Protein AF-A0AAV4ES98-F1 (afdb_monomer_lite)

Radius of gyration: 73.82 Å; chains: 1; bounding box: 140×19×216 Å

Structure (mmCIF, N/CA/C/O backbone):
data_AF-A0AAV4ES98-F1
#
_entry.id   AF-A0AAV4ES98-F1
#
loop_
_atom_site.group_PDB
_atom_site.id
_atom_site.type_symbol
_atom_site.label_atom_id
_atom_site.label_alt_id
_atom_site.label_comp_id
_atom_site.label_asym_id
_atom_site.label_entity_id
_atom_site.label_seq_id
_atom_site.pdbx_PDB_ins_code
_atom_site.Cartn_x
_atom_site.Cartn_y
_atom_site.Cartn_z
_atom_site.occupancy
_atom_site.B_iso_or_equiv
_atom_site.auth_seq_id
_atom_site.auth_comp_id
_atom_site.auth_asym_id
_atom_site.auth_atom_id
_atom_site.pdbx_PDB_model_num
ATOM 1 N N . MET A 1 1 ? 102.757 -0.385 -127.923 1.00 51.28 1 MET A N 1
ATOM 2 C CA . MET A 1 1 ? 103.241 -0.638 -126.549 1.00 51.28 1 MET A CA 1
ATOM 3 C C . MET A 1 1 ? 102.769 0.530 -125.700 1.00 51.28 1 MET A C 1
ATOM 5 O O . MET A 1 1 ? 103.289 1.613 -125.900 1.00 51.28 1 MET A O 1
ATOM 9 N N . LEU A 1 2 ? 101.761 0.467 -124.832 1.00 54.50 2 LEU A N 1
ATOM 10 C CA . LEU A 1 2 ? 100.986 -0.625 -124.210 1.00 54.50 2 LEU A CA 1
ATOM 11 C C . LEU A 1 2 ? 100.265 -1.574 -125.188 1.00 54.50 2 LEU A C 1
ATOM 13 O O . LEU A 1 2 ? 100.049 -1.208 -126.344 1.00 54.50 2 LEU A O 1
ATOM 17 N N . THR A 1 3 ? 99.961 -2.806 -124.760 1.00 59.75 3 THR A N 1
ATOM 18 C CA . THR A 1 3 ? 99.244 -3.814 -125.570 1.00 59.75 3 THR A CA 1
ATOM 19 C C . THR A 1 3 ? 97.755 -3.861 -125.197 1.00 59.75 3 THR A C 1
ATOM 21 O O . THR A 1 3 ? 97.388 -3.550 -124.067 1.00 59.75 3 THR A O 1
ATOM 24 N N . VAL A 1 4 ? 96.865 -4.266 -126.118 1.00 66.81 4 VAL A N 1
ATOM 25 C CA . VAL A 1 4 ? 95.401 -4.393 -125.876 1.00 66.81 4 VAL A CA 1
ATOM 26 C C . VAL A 1 4 ? 95.085 -5.239 -124.624 1.00 66.81 4 VAL A C 1
ATOM 28 O O . VAL A 1 4 ? 94.084 -5.015 -123.944 1.00 66.81 4 VAL A O 1
ATOM 31 N N . ARG A 1 5 ? 95.986 -6.166 -124.270 1.00 68.94 5 ARG A N 1
ATOM 32 C CA . ARG A 1 5 ? 95.908 -7.033 -123.087 1.00 68.94 5 ARG A CA 1
ATOM 33 C C . ARG A 1 5 ? 96.067 -6.264 -121.764 1.00 68.94 5 ARG A C 1
ATOM 35 O O . ARG A 1 5 ? 95.362 -6.573 -120.805 1.00 68.94 5 ARG A O 1
ATOM 42 N N . ASP A 1 6 ? 96.914 -5.231 -121.735 1.00 70.81 6 ASP A N 1
ATOM 43 C CA . ASP A 1 6 ? 97.159 -4.385 -120.554 1.00 70.81 6 ASP A CA 1
ATOM 44 C C . ASP A 1 6 ? 95.951 -3.485 -120.245 1.00 70.81 6 ASP A C 1
ATOM 46 O O . ASP A 1 6 ? 95.556 -3.327 -119.086 1.00 70.81 6 ASP A O 1
ATOM 50 N N . LEU A 1 7 ? 95.306 -2.949 -121.292 1.00 73.25 7 LEU A N 1
ATOM 51 C CA . LEU A 1 7 ? 94.077 -2.157 -121.164 1.00 73.25 7 LEU A CA 1
ATOM 52 C C . LEU A 1 7 ? 92.913 -3.007 -120.628 1.00 73.25 7 LEU A C 1
ATOM 54 O O . LEU A 1 7 ? 92.184 -2.564 -119.740 1.00 73.25 7 LEU A O 1
ATOM 58 N N . GLY A 1 8 ? 92.768 -4.243 -121.122 1.00 76.94 8 GLY A N 1
ATOM 59 C CA . GLY A 1 8 ? 91.750 -5.188 -120.653 1.00 76.94 8 GLY A CA 1
ATOM 60 C C . GLY A 1 8 ? 91.919 -5.577 -119.180 1.00 76.94 8 GLY A C 1
ATOM 61 O O . GLY A 1 8 ? 90.933 -5.646 -118.445 1.00 76.94 8 GLY A O 1
ATOM 62 N N . PHE A 1 9 ? 93.160 -5.763 -118.716 1.00 80.69 9 PHE A N 1
ATOM 63 C CA . PHE A 1 9 ? 93.455 -6.057 -117.310 1.00 80.69 9 PHE A CA 1
ATOM 64 C C . PHE A 1 9 ? 93.135 -4.874 -116.382 1.00 80.69 9 PHE A C 1
ATOM 66 O O . PHE A 1 9 ? 92.506 -5.062 -115.338 1.00 80.69 9 PHE A O 1
ATOM 73 N N . MET A 1 10 ? 93.501 -3.644 -116.771 1.00 79.81 10 MET A N 1
ATOM 74 C CA . MET A 1 10 ? 93.152 -2.443 -116.001 1.00 79.81 10 MET A CA 1
ATOM 75 C C . MET A 1 10 ? 91.639 -2.219 -115.924 1.00 79.81 10 MET A C 1
ATOM 77 O O . MET A 1 10 ? 91.124 -1.933 -114.842 1.00 79.81 10 MET A O 1
ATOM 81 N N . LEU A 1 11 ? 90.915 -2.403 -117.035 1.00 80.12 11 LEU A N 1
ATOM 82 C CA . LEU A 1 11 ? 89.456 -2.285 -117.061 1.00 80.12 11 LEU A CA 1
ATOM 83 C C . LEU A 1 11 ? 88.800 -3.315 -116.126 1.00 80.12 11 LEU A C 1
ATOM 85 O O . LEU A 1 11 ? 87.915 -2.964 -115.349 1.00 80.12 11 LEU A O 1
ATOM 89 N N . ASN A 1 12 ? 89.280 -4.563 -116.134 1.00 82.19 12 ASN A N 1
ATOM 90 C CA . ASN A 1 12 ? 88.771 -5.632 -115.273 1.00 82.19 12 ASN A CA 1
ATOM 91 C C . ASN A 1 12 ? 89.044 -5.350 -113.781 1.00 82.19 12 ASN A C 1
ATOM 93 O O . ASN A 1 12 ? 88.150 -5.493 -112.952 1.00 82.19 12 ASN A O 1
ATOM 97 N N . LYS A 1 13 ? 90.226 -4.824 -113.429 1.00 84.50 13 LYS A N 1
ATOM 98 C CA . LYS A 1 13 ? 90.549 -4.402 -112.052 1.00 84.50 13 LYS A CA 1
ATOM 99 C C . LYS A 1 13 ? 89.673 -3.239 -111.569 1.00 84.50 13 LYS A C 1
ATOM 101 O O . LYS A 1 13 ? 89.236 -3.240 -110.419 1.00 84.50 13 LYS A O 1
ATOM 106 N N . ILE A 1 14 ? 89.384 -2.263 -112.436 1.00 86.12 14 ILE A N 1
ATOM 107 C CA . ILE A 1 14 ? 88.462 -1.155 -112.133 1.00 86.12 14 ILE A CA 1
ATOM 108 C C . ILE A 1 14 ? 87.039 -1.685 -111.923 1.00 86.12 14 ILE A C 1
ATOM 110 O O . ILE A 1 14 ? 86.395 -1.322 -110.939 1.00 86.12 14 ILE A O 1
ATOM 114 N N . LEU A 1 15 ? 86.560 -2.564 -112.808 1.00 84.81 15 LEU A N 1
ATOM 115 C CA . LEU A 1 15 ? 85.240 -3.191 -112.697 1.00 84.81 15 LEU A CA 1
ATOM 116 C C . LEU A 1 15 ? 85.123 -4.045 -111.425 1.00 84.81 15 LEU A C 1
ATOM 118 O O . LEU A 1 15 ? 84.129 -3.934 -110.709 1.00 84.81 15 LEU A O 1
ATOM 122 N N . PHE A 1 16 ? 86.157 -4.816 -111.086 1.00 87.88 16 PHE A N 1
ATOM 123 C CA . PHE A 1 16 ? 86.218 -5.621 -109.867 1.00 87.88 16 PHE A CA 1
ATOM 124 C C . PHE A 1 16 ? 86.219 -4.758 -108.600 1.00 87.88 16 PHE A C 1
ATOM 126 O O . PHE A 1 16 ? 85.397 -4.977 -107.709 1.00 87.88 16 PHE A O 1
ATOM 133 N N . ASN A 1 17 ? 87.066 -3.727 -108.531 1.00 86.88 17 ASN A N 1
ATOM 134 C CA . ASN A 1 17 ? 87.091 -2.803 -107.394 1.00 86.88 17 ASN A CA 1
ATOM 135 C C . ASN A 1 17 ? 85.740 -2.100 -107.221 1.00 86.88 17 ASN A C 1
ATOM 137 O O . ASN A 1 17 ? 85.223 -2.021 -106.109 1.00 86.88 17 ASN A O 1
ATOM 141 N N . ARG A 1 18 ? 85.124 -1.663 -108.326 1.00 89.88 18 ARG A N 1
ATOM 142 C CA . ARG A 1 18 ? 83.793 -1.048 -108.314 1.00 89.88 18 ARG A CA 1
ATOM 143 C C . ARG A 1 18 ? 82.716 -2.036 -107.859 1.00 89.88 18 ARG A C 1
ATOM 145 O O . ARG A 1 18 ? 81.838 -1.642 -107.098 1.00 89.88 18 ARG A O 1
ATOM 152 N N . SER A 1 19 ? 82.809 -3.311 -108.247 1.00 89.38 19 SER A N 1
ATOM 153 C CA . SER A 1 19 ? 81.901 -4.365 -107.775 1.00 89.38 19 SER A CA 1
ATOM 154 C C . SER A 1 19 ? 82.028 -4.615 -106.268 1.00 89.38 19 SER A C 1
ATOM 156 O O . SER A 1 19 ? 81.011 -4.660 -105.584 1.00 89.38 19 SER A O 1
ATOM 158 N N . GLN A 1 20 ? 83.246 -4.662 -105.713 1.00 88.81 20 GLN A N 1
ATOM 159 C CA . GLN A 1 20 ? 83.454 -4.796 -104.267 1.00 88.81 20 GLN A CA 1
ATOM 160 C C . GLN A 1 20 ? 82.936 -3.584 -103.495 1.00 88.81 20 GLN A C 1
ATOM 162 O O . GLN A 1 20 ? 82.303 -3.746 -102.454 1.00 88.81 20 GLN A O 1
ATOM 167 N N . THR A 1 21 ? 83.152 -2.365 -104.002 1.00 90.31 21 THR A N 1
ATOM 168 C CA . THR A 1 21 ? 82.573 -1.162 -103.391 1.00 90.31 21 THR A CA 1
ATOM 169 C C . THR A 1 21 ? 81.046 -1.238 -103.373 1.00 90.31 21 THR A C 1
ATOM 171 O O . THR A 1 21 ? 80.448 -0.979 -102.332 1.00 90.31 21 THR A O 1
ATOM 174 N N . LEU A 1 22 ? 80.416 -1.658 -104.476 1.00 90.88 22 LEU A N 1
ATOM 175 C CA . LEU A 1 22 ? 78.963 -1.845 -104.545 1.00 90.88 22 LEU A CA 1
ATOM 176 C C . LEU A 1 22 ? 78.470 -2.922 -103.567 1.00 90.88 22 LEU A C 1
ATOM 178 O O . LEU A 1 22 ? 77.484 -2.694 -102.867 1.00 90.88 22 LEU A O 1
ATOM 182 N N . VAL A 1 23 ? 79.176 -4.052 -103.455 1.00 91.81 23 VAL A N 1
ATOM 183 C CA . VAL A 1 23 ? 78.867 -5.114 -102.482 1.00 91.81 23 VAL A CA 1
ATOM 184 C C . VAL A 1 23 ? 78.972 -4.584 -101.049 1.00 91.81 23 VAL A C 1
ATOM 186 O O . VAL A 1 23 ? 78.028 -4.730 -100.275 1.00 91.81 23 VAL A O 1
ATOM 189 N N . ASN A 1 24 ? 80.048 -3.878 -100.704 1.00 91.06 24 ASN A N 1
ATOM 190 C CA . ASN A 1 24 ? 80.243 -3.307 -99.367 1.00 91.06 24 ASN A CA 1
ATOM 191 C C . ASN A 1 24 ? 79.178 -2.251 -99.021 1.00 91.06 24 ASN A C 1
ATOM 193 O O . ASN A 1 24 ? 78.660 -2.219 -97.898 1.00 91.06 24 ASN A O 1
ATOM 197 N N . SER A 1 25 ? 78.796 -1.408 -99.986 1.00 93.44 25 SER A N 1
ATOM 198 C CA . SER A 1 25 ? 77.682 -0.469 -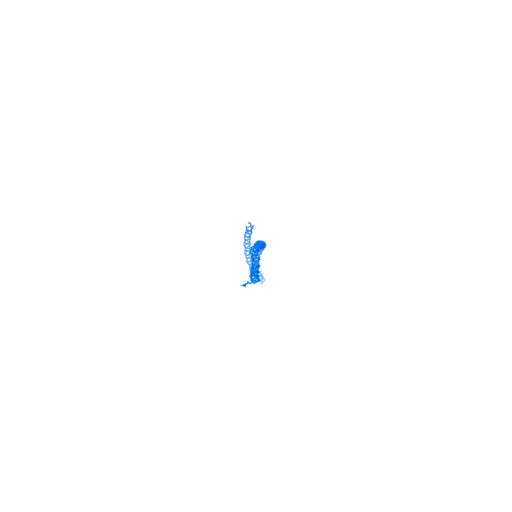99.827 1.00 93.44 25 SER A CA 1
ATOM 199 C C . SER A 1 25 ? 76.351 -1.199 -99.631 1.00 93.44 25 SER A C 1
ATOM 201 O O . SER A 1 25 ? 75.579 -0.810 -98.755 1.00 93.44 25 SER A O 1
ATOM 203 N N . SER A 1 26 ? 76.100 -2.286 -100.369 1.00 93.19 26 SER A N 1
ATOM 204 C CA . SER A 1 26 ? 74.884 -3.093 -100.215 1.00 93.19 26 SER A CA 1
ATOM 205 C C . SER A 1 26 ? 74.800 -3.760 -98.838 1.00 93.19 26 SER A C 1
ATOM 207 O O . SER A 1 26 ? 73.770 -3.649 -98.180 1.00 93.19 26 SER A O 1
ATOM 209 N N . GLN A 1 27 ? 75.897 -4.331 -98.326 1.00 92.88 27 GLN A N 1
ATOM 210 C CA . GLN A 1 27 ? 75.938 -4.923 -96.986 1.00 92.88 27 GLN A CA 1
ATOM 211 C C . GLN A 1 27 ? 75.699 -3.868 -95.898 1.00 92.88 27 GLN A C 1
ATOM 213 O O . GLN A 1 27 ? 74.983 -4.112 -94.927 1.00 92.88 27 GLN A O 1
ATOM 218 N N . THR A 1 28 ? 76.253 -2.666 -96.076 1.00 94.31 28 THR A N 1
ATOM 219 C CA . THR A 1 28 ? 76.012 -1.538 -95.166 1.00 94.31 28 THR A CA 1
ATOM 220 C C . THR A 1 28 ? 74.539 -1.128 -95.172 1.00 94.31 28 THR A C 1
ATOM 222 O O . THR A 1 28 ? 73.962 -0.893 -94.108 1.00 94.31 28 THR A O 1
ATOM 225 N N . LEU A 1 29 ? 73.905 -1.073 -96.348 1.00 94.25 29 LEU A N 1
ATOM 226 C CA . LEU A 1 29 ? 72.472 -0.797 -96.473 1.00 94.25 29 LEU A CA 1
ATOM 227 C C . LEU A 1 29 ? 71.622 -1.894 -95.822 1.00 94.25 29 LEU A C 1
ATOM 229 O O . LEU A 1 29 ? 70.697 -1.564 -95.081 1.00 94.25 29 LEU A O 1
ATOM 233 N N . VAL A 1 30 ? 71.971 -3.171 -96.007 1.00 94.69 30 VAL A N 1
ATOM 234 C CA . VAL A 1 30 ? 71.299 -4.306 -95.351 1.00 94.69 30 VAL A CA 1
ATOM 235 C C . VAL A 1 30 ? 71.405 -4.185 -93.828 1.00 94.69 30 VAL A C 1
ATOM 237 O O . VAL A 1 30 ? 70.383 -4.196 -93.143 1.00 94.69 30 VAL A O 1
ATOM 240 N N . ASN A 1 31 ? 72.602 -3.957 -93.285 1.00 94.38 31 ASN A N 1
ATOM 241 C CA . ASN A 1 31 ? 72.812 -3.817 -91.840 1.00 94.38 31 ASN A CA 1
ATOM 242 C C . ASN A 1 31 ? 72.034 -2.624 -91.249 1.00 94.38 31 ASN A C 1
ATOM 244 O O . ASN A 1 31 ? 71.444 -2.720 -90.166 1.00 94.38 31 ASN A O 1
ATOM 248 N N . ARG A 1 32 ? 71.980 -1.495 -91.971 1.00 96.06 32 ARG A N 1
ATOM 249 C CA . ARG A 1 32 ? 71.158 -0.337 -91.584 1.00 96.06 32 ARG A CA 1
ATOM 250 C C . ARG A 1 32 ? 69.669 -0.661 -91.639 1.00 96.06 32 ARG A C 1
ATOM 252 O O . ARG A 1 32 ? 68.951 -0.288 -90.716 1.00 96.06 32 ARG A O 1
ATOM 259 N N . SER A 1 33 ? 69.211 -1.385 -92.661 1.00 94.81 33 SER A N 1
ATOM 260 C CA . SER A 1 33 ? 67.808 -1.795 -92.779 1.00 94.81 33 SER A CA 1
ATOM 261 C C . SER A 1 33 ? 67.384 -2.711 -91.626 1.00 94.81 33 SER A C 1
ATOM 263 O O . SER A 1 33 ? 66.358 -2.456 -91.004 1.00 94.81 33 SER A O 1
ATOM 265 N N . GLN A 1 34 ? 68.224 -3.677 -91.234 1.00 95.44 34 GLN A N 1
ATOM 266 C CA . GLN A 1 34 ? 67.966 -4.543 -90.081 1.00 95.44 34 GLN A CA 1
ATOM 267 C C . GLN A 1 34 ? 67.887 -3.745 -88.773 1.00 95.44 34 GLN A C 1
ATOM 269 O O . GLN A 1 34 ? 67.025 -3.998 -87.932 1.00 95.44 34 GLN A O 1
ATOM 274 N N . THR A 1 35 ? 68.758 -2.746 -88.610 1.00 96.06 35 THR A N 1
ATOM 275 C CA . THR A 1 35 ? 68.733 -1.857 -87.439 1.00 96.06 35 THR A CA 1
ATOM 276 C C . THR A 1 35 ? 67.430 -1.057 -87.383 1.00 96.06 35 THR A C 1
ATOM 278 O O . THR A 1 35 ? 66.795 -0.989 -86.331 1.00 96.06 35 THR A O 1
ATOM 281 N N . LEU A 1 36 ? 66.989 -0.506 -88.519 1.00 95.69 36 LEU A N 1
ATOM 282 C CA . LEU A 1 36 ? 65.717 0.212 -88.625 1.00 95.69 36 LEU A CA 1
ATOM 283 C C . LEU A 1 36 ? 64.517 -0.699 -88.336 1.00 95.69 36 LEU A C 1
ATOM 285 O O . LEU A 1 36 ? 63.611 -0.287 -87.612 1.00 95.69 36 LEU A O 1
ATOM 289 N N . VAL A 1 37 ? 64.532 -1.948 -88.813 1.00 96.19 37 VAL A N 1
ATOM 290 C CA . VAL A 1 37 ? 63.505 -2.953 -88.487 1.00 96.19 37 VAL A CA 1
ATOM 291 C C . VAL A 1 37 ? 63.465 -3.218 -86.979 1.00 96.19 37 VAL A C 1
ATOM 293 O O . VAL A 1 37 ? 62.402 -3.108 -86.369 1.00 96.19 37 VAL A O 1
ATOM 296 N N . ASN A 1 38 ? 64.609 -3.462 -86.337 1.00 95.88 38 ASN A N 1
ATOM 297 C CA . ASN A 1 38 ? 64.679 -3.706 -84.889 1.00 95.88 38 ASN A CA 1
ATOM 298 C C . ASN A 1 38 ? 64.182 -2.498 -84.067 1.00 95.88 38 ASN A C 1
ATOM 300 O O . ASN A 1 38 ? 63.458 -2.651 -83.075 1.00 95.88 38 ASN A O 1
ATOM 304 N N . MET A 1 39 ? 64.534 -1.281 -84.493 1.00 96.62 39 MET A N 1
ATOM 305 C CA . MET A 1 39 ? 64.030 -0.047 -83.887 1.00 96.62 39 MET A CA 1
ATOM 306 C C . MET A 1 39 ? 62.515 0.084 -84.063 1.00 96.62 39 MET A C 1
ATOM 308 O O . MET A 1 39 ? 61.820 0.404 -83.098 1.00 96.62 39 MET A O 1
ATOM 312 N N . SER A 1 40 ? 61.990 -0.220 -85.254 1.00 95.25 40 SER A N 1
ATOM 313 C CA . SER A 1 40 ? 60.549 -0.186 -85.521 1.00 95.25 40 SER A CA 1
ATOM 314 C C . SER A 1 40 ? 59.782 -1.172 -84.635 1.00 95.25 40 SER A C 1
ATOM 316 O O . SER A 1 40 ? 58.799 -0.781 -84.011 1.00 95.25 40 SER A O 1
ATOM 318 N N . GLN A 1 41 ? 60.288 -2.398 -84.450 1.00 96.06 41 GLN A N 1
ATOM 319 C CA . GLN A 1 41 ? 59.676 -3.387 -83.561 1.00 96.06 41 GLN A CA 1
ATOM 320 C C . GLN A 1 41 ? 59.657 -2.905 -82.104 1.00 96.06 41 GLN A C 1
ATOM 322 O O . GLN A 1 41 ? 58.670 -3.082 -81.391 1.00 96.06 41 GLN A O 1
ATOM 327 N N . THR A 1 42 ? 60.728 -2.243 -81.661 1.00 96.38 42 THR A N 1
ATOM 328 C CA . THR A 1 42 ? 60.796 -1.651 -80.317 1.00 96.38 42 THR A CA 1
ATOM 329 C C . THR A 1 42 ? 59.763 -0.536 -80.140 1.00 96.38 42 THR A C 1
ATOM 331 O O . THR A 1 42 ? 59.104 -0.468 -79.099 1.00 96.38 42 THR A O 1
ATOM 334 N N . ILE A 1 43 ? 59.589 0.323 -81.150 1.00 95.44 43 ILE A N 1
ATOM 335 C CA . ILE A 1 43 ? 58.574 1.387 -81.151 1.00 95.44 43 ILE A CA 1
ATOM 336 C C . ILE A 1 43 ? 57.169 0.778 -81.107 1.00 95.44 43 ILE A C 1
ATOM 338 O O . ILE A 1 43 ? 56.365 1.197 -80.275 1.00 95.44 43 ILE A O 1
ATOM 342 N N . VAL A 1 44 ? 56.894 -0.252 -81.915 1.00 96.44 44 VAL A N 1
ATOM 343 C CA . VAL A 1 44 ? 55.611 -0.974 -81.910 1.00 96.44 44 VAL A CA 1
ATOM 344 C C . VAL A 1 44 ? 55.332 -1.572 -80.529 1.00 96.44 44 VAL A C 1
ATOM 346 O O . VAL A 1 44 ? 54.285 -1.291 -79.947 1.00 96.44 44 VAL A O 1
ATOM 349 N N . ASN A 1 45 ? 56.286 -2.289 -79.931 1.00 95.56 45 ASN A N 1
ATOM 350 C CA . ASN A 1 45 ? 56.119 -2.889 -78.601 1.00 95.56 45 ASN A CA 1
ATOM 351 C C . ASN A 1 45 ? 55.846 -1.832 -77.511 1.00 95.56 45 ASN A C 1
ATOM 353 O O . ASN A 1 45 ? 54.987 -2.016 -76.639 1.00 95.56 45 ASN A O 1
ATOM 357 N N . ARG A 1 46 ? 56.547 -0.692 -77.566 1.00 96.25 46 ARG A N 1
ATOM 358 C CA . ARG A 1 46 ? 56.305 0.440 -76.658 1.00 96.25 46 ARG A CA 1
ATOM 359 C C . ARG A 1 46 ? 54.934 1.065 -76.890 1.00 96.25 46 ARG A C 1
ATOM 361 O O . ARG A 1 46 ? 54.245 1.347 -75.914 1.00 96.25 46 ARG A O 1
ATOM 368 N N . SER A 1 47 ? 54.516 1.227 -78.144 1.00 93.94 47 SER A N 1
ATOM 369 C CA . SER A 1 47 ? 53.194 1.758 -78.485 1.00 93.94 47 SER A CA 1
ATOM 370 C C . SER A 1 47 ? 52.073 0.853 -77.965 1.00 93.94 47 SER A C 1
ATOM 372 O O . SER A 1 47 ? 51.165 1.346 -77.302 1.00 93.94 47 SER A O 1
ATOM 374 N N . GLN A 1 48 ? 52.203 -0.471 -78.110 1.00 95.00 48 GLN A N 1
ATOM 375 C CA . GLN A 1 48 ? 51.250 -1.438 -77.564 1.00 95.00 48 GLN A CA 1
ATOM 376 C C . GLN A 1 48 ? 51.166 -1.344 -76.035 1.00 95.00 48 GLN A C 1
ATOM 378 O O . GLN A 1 48 ? 50.082 -1.370 -75.457 1.00 95.00 48 GLN A O 1
ATOM 383 N N . THR A 1 49 ? 52.308 -1.171 -75.365 1.00 94.94 49 THR A N 1
ATOM 384 C CA . THR A 1 49 ? 52.353 -0.979 -73.907 1.00 94.94 49 THR A CA 1
ATOM 385 C C . THR A 1 49 ? 51.670 0.327 -73.490 1.00 94.94 49 THR A C 1
ATOM 387 O O . THR A 1 49 ? 50.910 0.343 -72.518 1.00 94.94 49 THR A O 1
ATOM 390 N N . SER A 1 50 ? 51.908 1.416 -74.227 1.00 92.44 50 SER A N 1
ATOM 391 C CA . SER A 1 50 ? 51.261 2.712 -73.996 1.00 92.44 50 SER A CA 1
ATOM 392 C C . SER A 1 50 ? 49.749 2.658 -74.221 1.00 92.44 50 SER A C 1
ATOM 394 O O . SER A 1 50 ? 49.025 3.303 -73.472 1.00 92.44 50 SER A O 1
ATOM 396 N N . VAL A 1 51 ? 49.264 1.860 -75.178 1.00 94.12 51 VAL A N 1
ATOM 397 C CA . VAL A 1 51 ? 47.825 1.649 -75.430 1.00 94.12 51 VAL A CA 1
ATOM 398 C C . VAL A 1 51 ? 47.176 0.763 -74.354 1.00 94.12 51 VAL A C 1
ATOM 400 O O . VAL A 1 51 ? 46.078 1.060 -73.885 1.00 94.12 51 VAL A O 1
ATOM 403 N N . ASN A 1 52 ? 47.861 -0.289 -73.892 1.00 95.38 52 ASN A N 1
ATOM 404 C CA . ASN A 1 52 ? 47.307 -1.246 -72.921 1.00 95.38 52 ASN A CA 1
ATOM 405 C C . ASN A 1 52 ? 47.285 -0.712 -71.471 1.00 95.38 52 ASN A C 1
ATOM 407 O O . ASN A 1 52 ? 46.459 -1.129 -70.648 1.00 95.38 52 ASN A O 1
ATOM 411 N N . ARG A 1 53 ? 48.191 0.210 -71.115 1.00 96.62 53 ARG A N 1
ATOM 412 C CA . ARG A 1 53 ? 48.280 0.778 -69.755 1.00 96.62 53 ARG A CA 1
ATOM 413 C C . ARG A 1 53 ? 47.008 1.522 -69.320 1.00 96.62 53 ARG A C 1
ATOM 415 O O . ARG A 1 53 ? 46.502 1.194 -68.244 1.00 96.62 53 ARG A O 1
ATOM 422 N N . PRO A 1 54 ? 46.452 2.462 -70.109 1.00 94.25 54 PRO A N 1
ATOM 423 C CA . PRO A 1 54 ? 45.192 3.127 -69.789 1.00 94.25 54 PRO A CA 1
ATOM 424 C C . PRO A 1 54 ? 44.037 2.153 -69.547 1.00 94.25 54 PRO A C 1
ATOM 426 O O . PRO A 1 54 ? 43.320 2.313 -68.565 1.00 94.25 54 PRO A O 1
ATOM 429 N N . GLN A 1 55 ? 43.900 1.095 -70.358 1.00 93.94 55 GLN A N 1
ATOM 430 C CA . GLN A 1 55 ? 42.861 0.073 -70.155 1.00 93.94 55 GLN A CA 1
ATOM 431 C C . GLN A 1 55 ? 43.006 -0.627 -68.797 1.00 93.94 55 GLN A C 1
ATOM 433 O O . GLN A 1 55 ? 42.035 -0.790 -68.062 1.00 93.94 55 GLN A O 1
ATOM 438 N N . THR A 1 56 ? 44.237 -0.976 -68.413 1.00 95.56 56 THR A N 1
ATOM 439 C CA . THR A 1 56 ? 44.513 -1.568 -67.095 1.00 95.56 56 THR A CA 1
ATOM 440 C C . THR A 1 56 ? 44.170 -0.601 -65.959 1.00 95.56 56 THR A C 1
ATOM 442 O O . THR A 1 56 ? 43.603 -1.012 -64.946 1.00 95.56 56 THR A O 1
ATOM 445 N N . ILE A 1 57 ? 44.487 0.688 -66.117 1.00 95.94 57 ILE A N 1
ATOM 446 C CA . ILE A 1 57 ? 44.166 1.728 -65.131 1.00 95.94 57 ILE A CA 1
ATOM 447 C C . ILE A 1 57 ? 42.647 1.885 -64.989 1.00 95.94 57 ILE A C 1
ATOM 449 O O . ILE A 1 57 ? 42.160 1.905 -63.861 1.00 95.94 57 ILE A O 1
ATOM 453 N N . VAL A 1 58 ? 41.901 1.917 -66.098 1.00 96.81 58 VAL A N 1
ATOM 454 C CA . VAL A 1 58 ? 40.429 1.990 -66.101 1.00 96.81 58 VAL A CA 1
ATOM 455 C C . VAL A 1 58 ? 39.807 0.759 -65.435 1.00 96.81 58 VAL A C 1
ATOM 457 O O . VAL A 1 58 ? 38.927 0.885 -64.589 1.00 96.81 58 VAL A O 1
ATOM 460 N N . ASN A 1 59 ? 40.306 -0.443 -65.724 1.00 96.38 59 ASN A N 1
ATOM 461 C CA . ASN A 1 59 ? 39.804 -1.663 -65.083 1.00 96.38 59 ASN A CA 1
ATOM 462 C C . ASN A 1 59 ? 40.056 -1.658 -63.564 1.00 96.38 59 ASN A C 1
ATOM 464 O O . ASN A 1 59 ? 39.197 -2.053 -62.765 1.00 96.38 59 ASN A O 1
ATOM 468 N N . ARG A 1 60 ? 41.228 -1.168 -63.138 1.00 97.69 60 ARG A N 1
ATOM 469 C CA . ARG A 1 60 ? 41.559 -1.014 -61.714 1.00 97.69 60 ARG A CA 1
ATOM 470 C C . ARG A 1 60 ? 40.709 0.065 -61.050 1.00 97.69 60 ARG A C 1
ATOM 472 O O . ARG A 1 60 ? 40.227 -0.172 -59.944 1.00 97.69 60 ARG A O 1
ATOM 479 N N . SER A 1 61 ? 40.482 1.205 -61.703 1.00 96.31 61 SER A N 1
ATOM 480 C CA . SER A 1 61 ? 39.629 2.268 -61.161 1.00 96.31 61 SER A CA 1
ATOM 481 C C . SER A 1 61 ? 38.181 1.798 -61.028 1.00 96.31 61 SER A C 1
ATOM 483 O O . SER A 1 61 ? 37.588 1.986 -59.968 1.00 96.31 61 SER A O 1
ATOM 485 N N . GLN A 1 62 ? 37.649 1.067 -62.013 1.00 96.88 62 GLN A N 1
ATOM 486 C CA . GLN A 1 62 ? 36.316 0.469 -61.933 1.00 96.88 62 GLN A CA 1
ATOM 487 C C . GLN A 1 62 ? 36.204 -0.519 -60.764 1.00 96.88 62 GLN A C 1
ATOM 489 O O . GLN A 1 62 ? 35.219 -0.508 -60.022 1.00 96.88 62 GLN A O 1
ATOM 494 N N . THR A 1 63 ? 37.235 -1.339 -60.545 1.00 97.50 63 THR A N 1
ATOM 495 C CA . THR A 1 63 ? 37.291 -2.256 -59.396 1.00 97.50 63 THR A CA 1
ATOM 496 C C . THR A 1 63 ? 37.283 -1.492 -58.070 1.00 97.50 63 THR A C 1
ATOM 498 O O . THR A 1 63 ? 36.553 -1.864 -57.150 1.00 97.50 63 THR A O 1
ATOM 501 N N . ILE A 1 64 ? 38.054 -0.405 -57.963 1.00 96.94 64 ILE A N 1
ATOM 502 C CA . ILE A 1 64 ? 38.089 0.449 -56.768 1.00 96.94 64 ILE A CA 1
ATOM 503 C C . ILE A 1 64 ? 36.718 1.089 -56.519 1.00 96.94 64 ILE A C 1
ATOM 505 O O . ILE A 1 64 ? 36.236 1.043 -55.390 1.00 96.94 64 ILE A O 1
ATOM 509 N N . VAL A 1 65 ? 36.056 1.608 -57.558 1.00 97.88 65 VAL A N 1
ATOM 510 C CA . VAL A 1 65 ? 34.704 2.186 -57.465 1.00 97.88 65 VAL A CA 1
ATOM 511 C C . VAL A 1 65 ? 33.675 1.141 -57.021 1.00 97.88 65 VAL A C 1
ATOM 513 O O . VAL A 1 65 ? 32.832 1.407 -56.167 1.00 97.88 65 VAL A O 1
ATOM 516 N N . ASN A 1 66 ? 33.740 -0.082 -57.547 1.00 97.12 66 ASN A N 1
ATOM 517 C CA . ASN A 1 66 ? 32.826 -1.149 -57.131 1.00 97.12 66 ASN A CA 1
ATOM 518 C C . ASN A 1 66 ? 33.059 -1.555 -55.663 1.00 97.12 66 ASN A C 1
ATOM 520 O O . ASN A 1 66 ? 32.106 -1.781 -54.906 1.00 97.12 66 ASN A O 1
ATOM 524 N N . ARG A 1 67 ? 34.324 -1.595 -55.224 1.00 97.88 67 ARG A N 1
ATOM 525 C CA . ARG A 1 67 ? 34.676 -1.853 -53.820 1.00 97.88 67 ARG A CA 1
ATOM 526 C C . ARG A 1 67 ? 34.232 -0.714 -52.906 1.00 97.88 67 ARG A C 1
ATOM 528 O O . ARG A 1 67 ? 33.694 -1.003 -51.840 1.00 97.88 67 ARG A O 1
ATOM 535 N N . SER A 1 68 ? 34.389 0.546 -53.313 1.00 97.06 68 SER A N 1
ATOM 536 C CA . SER A 1 68 ? 33.945 1.694 -52.514 1.00 97.06 68 SER A CA 1
ATOM 537 C C . SER A 1 68 ? 32.427 1.698 -52.339 1.00 97.06 68 SER A C 1
ATOM 539 O O . SER A 1 68 ? 31.959 1.805 -51.207 1.00 97.06 68 SER A O 1
ATOM 541 N N . LYS A 1 69 ? 31.655 1.439 -53.405 1.00 96.94 69 LYS A N 1
ATOM 542 C CA . LYS A 1 69 ? 30.193 1.248 -53.323 1.00 96.94 69 LYS A CA 1
ATOM 543 C C . LYS A 1 69 ? 29.813 0.149 -52.330 1.00 96.94 69 LYS A C 1
ATOM 545 O O . LYS A 1 69 ? 28.928 0.334 -51.500 1.00 96.94 69 LYS A O 1
ATOM 550 N N . THR A 1 70 ? 30.515 -0.984 -52.369 1.00 97.25 70 THR A N 1
ATOM 551 C CA . THR A 1 70 ? 30.273 -2.095 -51.435 1.00 97.25 70 THR A CA 1
ATOM 552 C C . THR A 1 70 ? 30.552 -1.691 -49.986 1.00 97.25 70 THR A C 1
ATOM 554 O O . THR A 1 70 ? 29.774 -2.029 -49.094 1.00 97.25 70 THR A O 1
ATOM 557 N N . ILE A 1 71 ? 31.639 -0.956 -49.736 1.00 96.94 71 ILE A N 1
ATOM 558 C CA . ILE A 1 71 ? 31.993 -0.469 -48.396 1.00 96.94 71 ILE A CA 1
ATOM 559 C C . ILE A 1 71 ? 30.927 0.500 -47.877 1.00 96.94 71 ILE A C 1
ATOM 561 O O . ILE A 1 71 ? 30.479 0.332 -46.745 1.00 96.94 71 ILE A O 1
ATOM 565 N N . VAL A 1 72 ? 30.471 1.443 -48.707 1.00 97.75 72 VAL A N 1
ATOM 566 C CA . VAL A 1 72 ? 29.403 2.396 -48.357 1.00 97.75 72 VAL A CA 1
ATOM 567 C C . VAL A 1 72 ? 28.090 1.672 -48.036 1.00 97.75 72 VAL A C 1
ATOM 569 O O . VAL A 1 72 ? 27.452 1.946 -47.023 1.00 97.75 72 VAL A O 1
ATOM 572 N N . ASN A 1 73 ? 27.701 0.674 -48.830 1.00 96.88 73 ASN A N 1
ATOM 573 C CA . ASN A 1 73 ? 26.485 -0.097 -48.550 1.00 96.88 73 ASN A CA 1
ATOM 574 C C . ASN A 1 73 ? 26.594 -0.884 -47.233 1.00 96.88 73 ASN A C 1
ATOM 576 O O . ASN A 1 73 ? 25.636 -0.970 -46.455 1.00 96.88 73 ASN A O 1
ATOM 580 N N . ARG A 1 74 ? 27.773 -1.453 -46.948 1.00 97.31 74 ARG A N 1
ATOM 581 C CA . ARG A 1 74 ? 28.027 -2.164 -45.687 1.00 97.31 74 ARG A CA 1
ATOM 582 C C . ARG A 1 74 ? 28.027 -1.214 -44.494 1.00 97.31 74 ARG A C 1
ATOM 584 O O . ARG A 1 74 ? 27.442 -1.575 -43.475 1.00 97.31 74 ARG A O 1
ATOM 591 N N . SER A 1 75 ? 28.626 -0.027 -44.609 1.00 96.12 75 SER A N 1
ATOM 592 C CA . SER A 1 75 ? 28.617 0.962 -43.527 1.00 96.12 75 SER A CA 1
ATOM 593 C C . SER A 1 75 ? 27.193 1.424 -43.222 1.00 96.12 75 SER A C 1
ATOM 595 O O . SER A 1 75 ? 26.793 1.373 -42.061 1.00 96.12 75 SER A O 1
ATOM 597 N N . GLN A 1 76 ? 26.384 1.727 -44.243 1.00 96.38 76 GLN A N 1
ATOM 598 C CA . GLN A 1 76 ? 24.975 2.083 -44.054 1.00 96.38 76 GLN A CA 1
ATOM 599 C C . GLN A 1 76 ? 24.194 0.967 -43.350 1.00 96.38 76 GLN A C 1
ATOM 601 O O . GLN A 1 76 ? 23.432 1.216 -42.418 1.00 96.38 76 GLN A O 1
ATOM 606 N N . THR A 1 77 ? 24.417 -0.288 -43.749 1.00 96.19 77 THR A N 1
ATOM 607 C CA . THR A 1 77 ? 23.752 -1.437 -43.121 1.00 96.19 77 THR A CA 1
ATOM 608 C C . THR A 1 77 ? 24.146 -1.586 -41.648 1.00 96.19 77 THR A C 1
ATOM 610 O O . THR A 1 77 ? 23.297 -1.890 -40.809 1.00 96.19 77 THR A O 1
ATOM 613 N N . ILE A 1 78 ? 25.423 -1.381 -41.314 1.00 95.94 78 ILE A N 1
ATOM 614 C CA . ILE A 1 78 ? 25.912 -1.440 -39.929 1.00 95.94 78 ILE A CA 1
ATOM 615 C C . ILE A 1 78 ? 25.276 -0.328 -39.093 1.00 95.94 78 ILE A C 1
ATOM 617 O O . ILE A 1 78 ? 24.781 -0.617 -38.005 1.00 95.94 78 ILE A O 1
ATOM 621 N N . VAL A 1 79 ? 25.231 0.902 -39.613 1.00 96.75 79 VAL A N 1
ATOM 622 C CA . VAL A 1 79 ? 24.602 2.050 -38.941 1.00 96.75 79 VAL A CA 1
ATOM 623 C C . VAL A 1 79 ? 23.110 1.801 -38.703 1.00 96.75 79 VAL A C 1
ATOM 625 O O . VAL A 1 79 ? 22.625 1.970 -37.588 1.00 96.75 79 VAL A O 1
ATOM 628 N N . ASN A 1 80 ? 22.379 1.303 -39.700 1.00 95.50 80 ASN A N 1
ATOM 629 C CA . ASN A 1 80 ? 20.956 0.996 -39.536 1.00 95.50 80 ASN A CA 1
ATOM 630 C C . ASN A 1 80 ? 20.732 -0.102 -38.476 1.00 95.50 80 ASN A C 1
ATOM 632 O O . ASN A 1 80 ? 19.833 -0.011 -37.637 1.00 95.50 80 ASN A O 1
ATOM 636 N N . ARG A 1 81 ? 21.570 -1.148 -38.466 1.00 95.75 81 ARG A N 1
ATOM 637 C CA . ARG A 1 81 ? 21.500 -2.220 -37.456 1.00 95.75 81 ARG A CA 1
ATOM 638 C C . ARG A 1 81 ? 21.853 -1.737 -36.051 1.00 95.75 81 ARG A C 1
ATOM 640 O O . ARG A 1 81 ? 21.258 -2.214 -35.087 1.00 95.75 81 ARG A O 1
ATOM 647 N N . SER A 1 82 ? 22.811 -0.823 -35.908 1.00 94.69 82 SER A N 1
ATOM 648 C CA . SER A 1 82 ? 23.163 -0.279 -34.595 1.00 94.69 82 SER A CA 1
ATOM 649 C C . SER A 1 82 ? 22.056 0.625 -34.055 1.00 94.69 82 SER A C 1
ATOM 651 O O . SER A 1 82 ? 21.661 0.459 -32.903 1.00 94.69 82 SER A O 1
ATOM 653 N N . GLN A 1 83 ? 21.482 1.496 -34.889 1.00 95.56 83 GLN A N 1
ATOM 654 C CA . GLN A 1 83 ? 20.355 2.357 -34.516 1.00 95.56 83 GLN A CA 1
ATOM 655 C C . GLN A 1 83 ? 19.129 1.547 -34.087 1.00 95.56 83 GLN A C 1
ATOM 657 O O . GLN A 1 83 ? 18.598 1.763 -33.000 1.00 95.56 83 GLN A O 1
ATOM 662 N N . THR A 1 84 ? 18.713 0.566 -34.895 1.00 95.62 84 THR A N 1
ATOM 663 C CA . THR A 1 84 ? 17.580 -0.318 -34.561 1.00 95.62 84 THR A CA 1
ATOM 664 C C . THR A 1 84 ? 17.816 -1.087 -33.263 1.00 95.62 84 THR A C 1
ATOM 666 O O . THR A 1 84 ? 16.914 -1.170 -32.427 1.00 95.62 84 THR A O 1
ATOM 669 N N . ARG A 1 85 ? 19.036 -1.597 -33.037 1.00 96.00 85 ARG A N 1
ATOM 670 C CA . ARG A 1 85 ? 19.391 -2.264 -31.779 1.00 96.00 85 ARG A CA 1
ATOM 671 C C . ARG A 1 85 ? 19.284 -1.312 -30.591 1.00 96.00 85 ARG A C 1
ATOM 673 O O . ARG A 1 85 ? 18.607 -1.669 -29.632 1.00 96.00 85 ARG A O 1
ATOM 680 N N . LEU A 1 86 ? 19.884 -0.123 -30.665 1.00 95.31 86 LEU A N 1
ATOM 681 C CA . LEU A 1 86 ? 19.829 0.878 -29.594 1.00 95.31 86 LEU A CA 1
ATOM 682 C C . LEU A 1 86 ? 18.387 1.270 -29.258 1.00 95.31 86 LEU A C 1
ATOM 684 O O . LEU A 1 86 ? 18.008 1.285 -28.085 1.00 95.31 86 LEU A O 1
ATOM 688 N N . LEU A 1 87 ? 17.567 1.503 -30.284 1.00 95.56 87 LEU A N 1
ATOM 689 C CA . LEU A 1 87 ? 16.155 1.828 -30.114 1.00 95.56 87 LEU A CA 1
ATOM 690 C C . LEU A 1 87 ? 15.402 0.678 -29.430 1.00 95.56 87 LEU A C 1
ATOM 692 O O . LEU A 1 87 ? 14.693 0.895 -28.452 1.00 95.56 87 LEU A O 1
ATOM 696 N N . SER A 1 88 ? 15.618 -0.564 -29.879 1.00 95.56 88 SER A N 1
ATOM 697 C CA . SER A 1 88 ? 14.988 -1.747 -29.279 1.00 95.56 88 SER A CA 1
ATOM 698 C C . SER A 1 88 ? 15.397 -1.956 -27.817 1.00 95.56 88 SER A C 1
ATOM 700 O O . SER A 1 88 ? 14.556 -2.284 -26.981 1.00 95.56 88 SER A O 1
ATOM 702 N N . THR A 1 89 ? 16.669 -1.722 -27.475 1.00 96.25 89 THR A N 1
ATOM 703 C CA . THR A 1 89 ? 17.146 -1.815 -26.091 1.00 96.25 89 THR A CA 1
ATOM 704 C C . THR A 1 89 ? 16.573 -0.700 -25.228 1.00 96.25 89 THR A C 1
ATOM 706 O O . THR A 1 89 ? 16.134 -0.977 -24.115 1.00 96.25 89 THR A O 1
ATOM 709 N N . GLY A 1 90 ? 16.496 0.529 -25.750 1.00 95.81 90 GLY A N 1
ATOM 710 C CA . GLY A 1 90 ? 15.889 1.662 -25.053 1.00 95.81 90 GLY A CA 1
ATOM 711 C C . GLY A 1 90 ? 14.406 1.430 -24.763 1.00 95.81 90 GLY A C 1
ATOM 712 O O . GLY A 1 90 ? 13.970 1.592 -23.626 1.00 95.81 90 GLY A O 1
ATOM 713 N N . LEU A 1 91 ? 13.645 0.947 -25.750 1.00 96.31 91 LEU A N 1
ATOM 714 C CA . LEU A 1 91 ? 12.230 0.603 -25.576 1.00 96.31 91 LEU A CA 1
ATOM 715 C C . LEU A 1 91 ? 12.023 -0.535 -24.569 1.00 96.31 91 LEU A C 1
ATOM 717 O O . LEU A 1 91 ? 11.100 -0.476 -23.758 1.00 96.31 91 LEU A O 1
ATOM 721 N N . ARG A 1 92 ? 12.890 -1.557 -24.573 1.00 96.62 92 ARG A N 1
ATOM 722 C CA . ARG A 1 92 ? 12.838 -2.634 -23.571 1.00 96.62 92 ARG A CA 1
ATOM 723 C C . ARG A 1 92 ? 13.113 -2.110 -22.166 1.00 96.62 92 ARG A C 1
ATOM 725 O O . ARG A 1 92 ? 12.364 -2.461 -21.260 1.00 96.62 92 ARG A O 1
ATOM 732 N N . LEU A 1 93 ? 14.128 -1.263 -21.993 1.00 95.88 93 LEU A N 1
ATOM 733 C CA . LEU A 1 93 ? 14.444 -0.644 -20.702 1.00 95.88 93 LEU A CA 1
ATOM 734 C C . LEU A 1 93 ? 13.284 0.216 -20.195 1.00 95.88 93 LEU A C 1
ATOM 736 O O . LEU A 1 93 ? 12.873 0.071 -19.044 1.00 95.88 93 LEU A O 1
ATOM 740 N N . LEU A 1 94 ? 12.700 1.039 -21.069 1.00 95.62 94 LEU A N 1
ATOM 741 C CA . LEU A 1 94 ? 11.524 1.839 -20.740 1.00 95.62 94 LEU A CA 1
ATOM 742 C C . LEU A 1 94 ? 10.346 0.951 -20.322 1.00 95.62 94 LEU A C 1
ATOM 744 O O . LEU A 1 94 ? 9.749 1.177 -19.274 1.00 95.62 94 LEU A O 1
ATOM 748 N N . SER A 1 95 ? 10.053 -0.105 -21.086 1.00 95.44 95 SER A N 1
ATOM 749 C CA . SER A 1 95 ? 9.001 -1.069 -20.749 1.00 95.44 95 SER A CA 1
ATOM 750 C C . SER A 1 95 ? 9.247 -1.735 -19.391 1.00 95.44 95 SER A C 1
ATOM 752 O O . SER A 1 95 ? 8.334 -1.818 -18.570 1.00 95.44 95 SER A O 1
ATOM 754 N N . THR A 1 96 ? 10.482 -2.159 -19.103 1.00 96.19 96 THR A N 1
ATOM 755 C CA . THR A 1 96 ? 10.824 -2.722 -17.790 1.00 96.19 96 THR A CA 1
ATOM 756 C C . THR A 1 96 ? 10.685 -1.701 -16.665 1.00 96.19 96 THR A C 1
ATOM 758 O O . THR A 1 96 ? 10.136 -2.042 -15.621 1.00 96.19 96 THR A O 1
ATOM 761 N N . GLY A 1 97 ? 11.096 -0.449 -16.887 1.00 95.62 97 GLY A N 1
ATOM 762 C CA . GLY A 1 97 ? 10.943 0.638 -15.920 1.00 95.62 97 GLY A CA 1
ATOM 763 C C . GLY A 1 97 ? 9.475 0.935 -15.615 1.00 95.62 97 GLY A C 1
ATOM 764 O O . GLY A 1 97 ? 9.094 1.010 -14.451 1.00 95.62 97 GLY A O 1
ATOM 765 N N . LEU A 1 98 ? 8.624 0.994 -16.643 1.00 95.06 98 LEU A N 1
ATOM 766 C CA . LEU A 1 98 ? 7.177 1.171 -16.482 1.00 95.06 98 LEU A CA 1
ATOM 767 C C . LEU A 1 98 ? 6.527 -0.004 -15.740 1.00 95.06 98 LEU A C 1
ATOM 769 O O . LEU A 1 98 ? 5.660 0.211 -14.894 1.00 95.06 98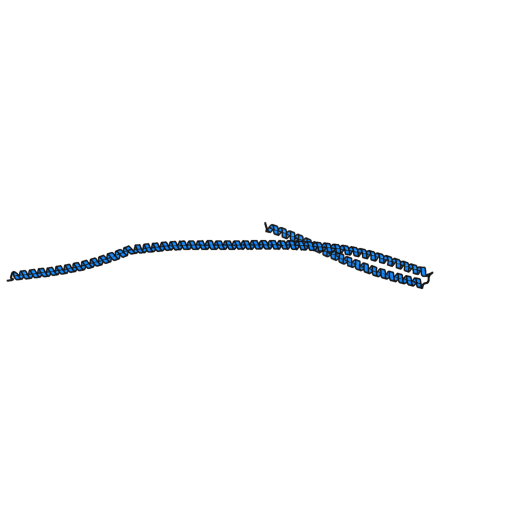 LEU A O 1
ATOM 773 N N . ARG A 1 99 ? 6.958 -1.248 -16.000 1.00 95.38 99 ARG A N 1
ATOM 774 C CA . ARG A 1 99 ? 6.478 -2.421 -15.247 1.00 95.38 99 ARG A CA 1
ATOM 775 C C . ARG A 1 99 ? 6.881 -2.346 -13.777 1.00 95.38 99 ARG A C 1
ATOM 777 O O . ARG A 1 99 ? 6.033 -2.594 -12.927 1.00 95.38 99 ARG A O 1
ATOM 784 N N . LEU A 1 100 ? 8.127 -1.972 -13.480 1.00 94.25 100 LEU A N 1
ATOM 785 C CA . LEU A 1 100 ? 8.601 -1.790 -12.105 1.00 94.25 100 LEU A CA 1
ATOM 786 C C . LEU A 1 100 ? 7.813 -0.694 -11.381 1.00 94.25 100 LEU A C 1
ATOM 788 O O . LEU A 1 100 ? 7.345 -0.916 -10.263 1.00 94.25 100 LEU A O 1
ATOM 792 N N . LEU A 1 101 ? 7.589 0.444 -12.040 1.00 92.38 101 LEU A N 1
ATOM 793 C CA . LEU A 1 101 ? 6.769 1.528 -11.505 1.00 92.38 101 LEU A CA 1
ATOM 794 C C . LEU A 1 101 ? 5.340 1.052 -11.216 1.00 92.38 101 LEU A C 1
ATOM 796 O O . LEU A 1 101 ? 4.838 1.252 -10.114 1.00 92.38 101 LEU A O 1
ATOM 800 N N . SER A 1 102 ? 4.711 0.347 -12.160 1.00 90.56 102 SER A N 1
ATOM 801 C CA . SER A 1 102 ? 3.377 -0.234 -11.972 1.00 90.56 102 SER A CA 1
ATOM 802 C C . SER A 1 102 ? 3.335 -1.201 -10.785 1.00 90.56 102 SER A C 1
ATOM 804 O O . SER A 1 102 ? 2.430 -1.121 -9.953 1.00 90.56 102 SER A O 1
ATOM 806 N N . THR A 1 103 ? 4.331 -2.082 -10.643 1.00 93.38 103 THR A N 1
ATOM 807 C CA . THR A 1 103 ? 4.411 -2.980 -9.482 1.00 93.38 103 THR A CA 1
ATOM 808 C C . THR A 1 103 ? 4.609 -2.224 -8.171 1.00 93.38 103 THR A C 1
ATOM 810 O O . THR A 1 103 ? 3.947 -2.556 -7.190 1.00 93.38 103 THR A O 1
ATOM 813 N N . GLY A 1 104 ? 5.441 -1.178 -8.157 1.00 91.88 104 GLY A N 1
ATOM 814 C CA . GLY A 1 104 ? 5.650 -0.323 -6.988 1.00 91.88 104 GLY A CA 1
ATOM 815 C C . GLY A 1 104 ? 4.371 0.399 -6.564 1.00 91.88 104 GLY A C 1
ATOM 816 O O . GLY A 1 104 ? 4.014 0.377 -5.388 1.00 91.88 104 GLY A O 1
ATOM 817 N N . LEU A 1 105 ? 3.617 0.947 -7.522 1.00 87.88 105 LEU A N 1
ATOM 818 C CA . LEU A 1 105 ? 2.319 1.577 -7.263 1.00 87.88 105 LEU A CA 1
ATOM 819 C C . LEU A 1 105 ? 1.283 0.577 -6.730 1.00 87.88 105 LEU A C 1
ATOM 821 O O . LEU A 1 105 ? 0.533 0.902 -5.810 1.00 87.88 105 LEU A O 1
ATOM 825 N N . ARG A 1 106 ? 1.257 -0.661 -7.247 1.00 88.19 106 ARG A N 1
ATOM 826 C CA . ARG A 1 106 ? 0.380 -1.722 -6.714 1.00 88.19 106 ARG A CA 1
ATOM 827 C C . ARG A 1 106 ? 0.739 -2.078 -5.274 1.00 88.19 106 ARG A C 1
ATOM 829 O O . ARG A 1 106 ? -0.169 -2.185 -4.454 1.00 88.19 106 ARG A O 1
ATOM 836 N N . LEU A 1 107 ? 2.029 -2.215 -4.960 1.00 90.50 107 LEU A N 1
ATOM 837 C CA . LEU A 1 107 ? 2.497 -2.482 -3.597 1.00 90.50 107 LEU A CA 1
ATOM 838 C C . LEU A 1 107 ? 2.122 -1.348 -2.639 1.00 90.50 107 LEU A C 1
ATOM 840 O O . LEU A 1 107 ? 1.589 -1.608 -1.560 1.00 90.50 107 LEU A O 1
ATOM 844 N N . LEU A 1 108 ? 2.319 -0.096 -3.059 1.00 86.25 108 LEU A N 1
ATOM 845 C CA . LEU A 1 108 ? 1.910 1.072 -2.285 1.00 86.25 108 LEU A CA 1
ATOM 846 C C . LEU A 1 108 ? 0.397 1.067 -2.030 1.00 86.25 108 LEU A C 1
ATOM 848 O O . LEU A 1 108 ? -0.031 1.222 -0.889 1.00 86.25 108 LEU A O 1
ATOM 852 N N . SER A 1 109 ? -0.414 0.803 -3.059 1.00 84.88 109 SER A N 1
ATOM 853 C CA . SER A 1 109 ? -1.871 0.687 -2.917 1.00 84.88 109 SER A CA 1
ATOM 854 C C . SER A 1 109 ? -2.266 -0.411 -1.925 1.00 84.88 109 SER A C 1
ATOM 856 O O . SER A 1 109 ? -3.107 -0.182 -1.055 1.00 84.88 109 SER A O 1
ATOM 858 N N . THR A 1 110 ? -1.638 -1.590 -1.993 1.00 87.88 110 THR A N 1
ATOM 859 C CA . THR A 1 110 ? -1.901 -2.667 -1.027 1.00 87.88 110 THR A CA 1
ATOM 860 C C . THR A 1 110 ? -1.478 -2.297 0.393 1.00 87.88 110 THR A C 1
ATOM 862 O O . THR A 1 110 ? -2.232 -2.558 1.328 1.00 87.88 110 THR A O 1
ATOM 865 N N . GLY A 1 111 ? -0.329 -1.637 0.565 1.00 88.31 111 GLY A N 1
ATOM 866 C CA . GLY A 1 111 ? 0.144 -1.174 1.870 1.00 88.31 111 GLY A CA 1
ATOM 867 C C . GLY A 1 111 ? -0.793 -0.138 2.491 1.00 88.31 111 GLY A C 1
ATOM 868 O O . GLY A 1 111 ? -1.140 -0.244 3.665 1.00 88.31 111 GLY A O 1
ATOM 869 N N . LEU A 1 112 ? -1.288 0.811 1.692 1.00 85.69 112 LEU A N 1
ATOM 870 C CA . LEU A 1 112 ? -2.265 1.799 2.151 1.00 85.69 112 LEU A CA 1
ATOM 871 C C . LEU A 1 112 ? -3.611 1.163 2.524 1.00 85.69 112 LEU A C 1
ATOM 873 O O . LEU A 1 112 ? -4.212 1.559 3.520 1.00 85.69 112 LEU A O 1
ATOM 877 N N . LYS A 1 113 ? -4.075 0.147 1.781 1.00 86.81 113 LYS A N 1
ATOM 878 C CA . LYS A 1 113 ? -5.278 -0.618 2.154 1.00 86.81 113 LYS A CA 1
ATOM 879 C C . LYS A 1 113 ? -5.101 -1.331 3.492 1.00 86.81 113 LYS A C 1
ATOM 881 O O . LYS A 1 113 ? -5.991 -1.248 4.332 1.00 86.81 113 LYS A O 1
ATOM 886 N N . LEU A 1 114 ? -3.953 -1.976 3.710 1.00 88.81 114 LEU A N 1
ATOM 887 C CA . LEU A 1 114 ? -3.640 -2.626 4.986 1.00 88.81 114 LEU A CA 1
ATOM 888 C C . LEU A 1 114 ? -3.618 -1.619 6.141 1.00 88.81 114 LEU A C 1
ATOM 890 O O . LEU A 1 114 ? -4.220 -1.870 7.185 1.00 88.81 114 LEU A O 1
ATOM 894 N N . LEU A 1 115 ? -3.005 -0.451 5.936 1.00 87.31 115 LEU A N 1
ATOM 895 C CA . LEU A 1 115 ? -3.017 0.629 6.920 1.00 87.31 115 LEU A CA 1
ATOM 896 C C . LEU A 1 115 ? -4.450 1.093 7.231 1.00 87.31 115 LEU A C 1
ATOM 898 O O . LEU A 1 115 ? -4.822 1.185 8.397 1.00 87.31 115 LEU A O 1
ATOM 902 N N . SER A 1 116 ? -5.276 1.306 6.204 1.00 85.62 116 SER A N 1
ATOM 903 C CA . SER A 1 116 ? -6.690 1.685 6.346 1.00 85.62 116 SER A CA 1
ATOM 904 C C . SER A 1 116 ? -7.485 0.633 7.139 1.00 85.62 116 SER A C 1
ATOM 906 O O . SER A 1 116 ? -8.263 0.975 8.035 1.00 85.62 116 SER A O 1
ATOM 908 N N . THR A 1 117 ? -7.243 -0.662 6.899 1.00 88.06 117 THR A N 1
ATOM 909 C CA . THR A 1 117 ? -7.858 -1.740 7.694 1.00 88.06 117 THR A CA 1
ATOM 910 C C . THR A 1 117 ? -7.353 -1.784 9.137 1.00 88.06 117 THR A C 1
ATOM 912 O O . THR A 1 117 ? -8.157 -1.954 10.050 1.00 88.06 117 THR A O 1
ATOM 915 N N . GLY A 1 118 ? -6.054 -1.571 9.368 1.00 90.12 118 GLY A N 1
ATOM 916 C CA . GLY A 1 118 ? -5.475 -1.529 10.713 1.00 90.12 118 GLY A CA 1
ATOM 917 C C . GLY A 1 118 ? -6.026 -0.371 11.547 1.00 90.12 118 GLY A C 1
ATOM 918 O O . GLY A 1 118 ? -6.375 -0.559 12.710 1.00 90.12 118 GLY A O 1
ATOM 919 N N . LEU A 1 119 ? -6.197 0.805 10.935 1.00 89.00 119 LEU A N 1
ATOM 920 C CA . LEU A 1 119 ? -6.818 1.964 11.581 1.00 89.00 119 LEU A CA 1
ATOM 921 C C . LEU A 1 119 ? -8.292 1.714 11.939 1.00 89.00 119 LEU A C 1
ATOM 923 O O . LEU A 1 119 ? -8.714 2.089 13.033 1.00 89.00 119 LEU A O 1
ATOM 927 N N . ARG A 1 120 ? -9.058 1.015 11.085 1.00 88.00 120 ARG A N 1
ATOM 928 C CA . ARG A 1 120 ? -10.436 0.593 11.419 1.00 88.00 120 ARG A CA 1
ATOM 929 C C . ARG A 1 120 ? -10.463 -0.319 12.629 1.00 88.00 120 ARG A C 1
ATOM 931 O O . ARG A 1 120 ? -11.245 -0.075 13.541 1.00 88.00 120 ARG A O 1
ATOM 938 N N . LEU A 1 121 ? -9.598 -1.332 12.651 1.00 90.88 121 LEU A N 1
ATOM 939 C CA . LEU A 1 121 ? -9.508 -2.256 13.779 1.00 90.88 121 LEU A CA 1
ATOM 940 C C . LEU A 1 121 ? -9.160 -1.517 15.075 1.00 90.88 121 LEU A C 1
ATOM 942 O O . LEU A 1 121 ? -9.807 -1.740 16.099 1.00 90.88 121 LEU A O 1
ATOM 946 N N . LEU A 1 122 ? -8.213 -0.578 15.022 1.00 90.56 122 LEU A N 1
ATOM 947 C CA . LEU A 1 122 ? -7.853 0.247 16.173 1.00 90.56 122 LEU A CA 1
ATOM 948 C C . LEU A 1 122 ? -9.031 1.108 16.658 1.00 90.56 122 LEU A C 1
ATOM 950 O O . LEU A 1 122 ? -9.322 1.123 17.852 1.00 90.56 122 LEU A O 1
ATOM 954 N N . SER A 1 123 ? -9.753 1.769 15.749 1.00 89.62 123 SER A N 1
ATOM 955 C CA . SER A 1 123 ? -10.956 2.544 16.086 1.00 89.62 123 SER A CA 1
ATOM 956 C C . SER A 1 123 ? -12.049 1.664 16.714 1.00 89.62 123 SER A C 1
ATOM 958 O O . SER A 1 123 ? -12.622 2.022 17.748 1.00 89.62 123 SER A O 1
ATOM 960 N N . THR A 1 124 ? -12.288 0.465 16.172 1.00 89.62 124 THR A N 1
ATOM 961 C CA . THR A 1 124 ? -13.232 -0.494 16.771 1.00 89.62 124 THR A CA 1
ATOM 962 C C . THR A 1 124 ? -12.775 -0.981 18.149 1.00 89.62 124 THR A C 1
ATOM 964 O O . THR A 1 124 ? -13.584 -1.068 19.067 1.00 89.62 124 THR A O 1
ATOM 967 N N . GLY A 1 125 ? -11.477 -1.218 18.350 1.00 92.69 125 GLY A N 1
ATOM 968 C CA . GLY A 1 125 ? -10.934 -1.595 19.656 1.00 92.69 125 GLY A CA 1
ATOM 969 C C . GLY A 1 125 ? -11.101 -0.489 20.702 1.00 92.69 125 GLY A C 1
ATOM 970 O O . GLY A 1 125 ? -11.522 -0.758 21.824 1.00 92.69 125 GLY A O 1
ATOM 971 N N . LEU A 1 126 ? -10.846 0.767 20.325 1.00 92.25 126 LEU A N 1
ATOM 972 C CA . LEU A 1 126 ? -11.017 1.924 21.211 1.00 92.25 126 LEU A CA 1
ATOM 973 C C . LEU A 1 126 ? -12.482 2.175 21.582 1.00 92.25 126 LEU A C 1
ATOM 975 O O . LEU A 1 126 ? -12.772 2.531 22.723 1.00 92.25 126 LEU A O 1
ATOM 979 N N . THR A 1 127 ? -13.412 1.976 20.645 1.00 90.44 127 THR A N 1
ATOM 980 C CA . THR A 1 127 ? -14.850 2.093 20.940 1.00 90.44 127 THR A CA 1
ATOM 981 C C . THR A 1 127 ? -15.316 0.996 21.892 1.00 90.44 127 THR A C 1
ATOM 983 O O . THR A 1 127 ? -15.996 1.306 22.869 1.00 90.44 127 THR A O 1
ATOM 986 N N . LEU A 1 128 ? -14.879 -0.253 21.694 1.00 92.50 128 LEU A N 1
ATOM 987 C CA . LEU A 1 128 ? -15.150 -1.346 22.632 1.00 92.50 128 LEU A CA 1
ATOM 988 C C . LEU A 1 128 ? -14.582 -1.054 24.027 1.00 92.50 128 LEU A C 1
ATOM 990 O O . LEU A 1 128 ? -15.303 -1.179 25.018 1.00 92.50 128 LEU A O 1
ATOM 994 N N . LEU A 1 129 ? -13.333 -0.589 24.115 1.00 92.06 129 LEU A N 1
ATOM 995 C CA . LEU A 1 129 ? -12.717 -0.209 25.388 1.00 92.06 129 LEU A CA 1
ATOM 996 C C . LEU A 1 129 ? -13.507 0.903 26.094 1.00 92.06 129 LEU A C 1
ATOM 998 O O . LEU A 1 129 ? -13.821 0.772 27.275 1.00 92.06 129 LEU A O 1
ATOM 1002 N N . SER A 1 130 ? -13.902 1.954 25.367 1.00 90.56 130 SER A N 1
ATOM 1003 C CA . SER A 1 130 ? -14.758 3.020 25.904 1.00 90.56 130 SER A CA 1
ATOM 1004 C C . SER A 1 130 ? -16.087 2.470 26.431 1.00 90.56 130 SER A C 1
ATOM 1006 O O . SER A 1 130 ? -16.491 2.810 27.543 1.00 90.56 130 SER A O 1
ATOM 1008 N N . THR A 1 131 ? -16.755 1.575 25.694 1.00 90.38 131 THR A N 1
ATOM 1009 C CA . THR A 1 131 ? -18.008 0.966 26.173 1.00 90.38 131 THR A CA 1
ATOM 1010 C C . THR A 1 131 ? -17.809 0.134 27.440 1.00 90.38 131 THR A C 1
ATOM 1012 O O . THR A 1 131 ? -18.603 0.261 28.372 1.00 90.38 131 THR A O 1
ATOM 1015 N N . GLY A 1 132 ? -16.728 -0.649 27.524 1.00 92.31 132 GLY A N 1
ATOM 1016 C CA . GLY A 1 132 ? -16.390 -1.429 28.716 1.00 92.31 132 GLY A CA 1
ATOM 1017 C C . GLY A 1 132 ? -16.106 -0.548 29.935 1.00 92.31 132 GLY A C 1
ATOM 1018 O O . GLY A 1 132 ? -16.615 -0.816 31.022 1.00 92.31 132 GLY A O 1
ATOM 1019 N N . LEU A 1 133 ? -15.371 0.551 29.749 1.00 91.25 133 LEU A N 1
ATOM 1020 C CA . LEU A 1 133 ? -15.091 1.522 30.811 1.00 91.25 133 LEU A CA 1
ATOM 1021 C C . LEU A 1 133 ? -16.355 2.238 31.301 1.00 91.25 133 LEU A C 1
ATOM 1023 O O . LEU A 1 133 ? -16.510 2.442 32.505 1.00 91.25 133 LEU A O 1
ATOM 1027 N N . ARG A 1 134 ? -17.292 2.568 30.403 1.00 89.62 134 ARG A N 1
ATOM 1028 C CA . ARG A 1 134 ? -18.596 3.133 30.792 1.00 89.62 134 ARG A CA 1
ATOM 1029 C C . ARG A 1 134 ? -19.418 2.139 31.608 1.00 89.62 134 ARG A C 1
ATOM 1031 O O . ARG A 1 134 ? -19.986 2.529 32.624 1.00 89.62 134 ARG A O 1
ATOM 1038 N N . LEU A 1 135 ? -19.446 0.863 31.215 1.0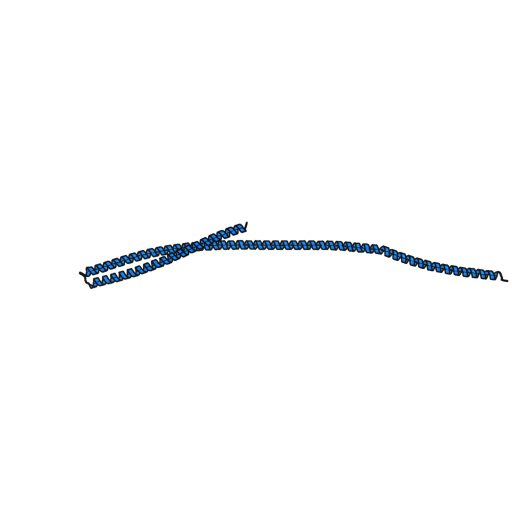0 91.69 135 LEU A N 1
ATOM 1039 C CA . LEU A 1 135 ? -20.117 -0.184 31.993 1.00 91.69 135 LEU A CA 1
ATOM 1040 C C . LEU A 1 135 ? -19.498 -0.323 33.390 1.00 91.69 135 LEU A C 1
ATOM 1042 O O . LEU A 1 135 ? -20.227 -0.335 34.383 1.00 91.69 135 LEU A O 1
ATOM 1046 N N . LEU A 1 136 ? -18.166 -0.337 33.485 1.00 90.88 136 LEU A N 1
ATOM 1047 C CA . LEU A 1 136 ? -17.463 -0.377 34.768 1.00 90.88 136 LEU A CA 1
ATOM 1048 C C . LEU A 1 136 ? -17.801 0.839 35.646 1.00 90.88 136 LEU A C 1
ATOM 1050 O O . LEU A 1 136 ? -18.152 0.666 36.811 1.00 90.88 136 LEU A O 1
ATOM 1054 N N . SER A 1 137 ? -17.779 2.052 35.083 1.00 89.44 137 SER A N 1
ATOM 1055 C CA . SER A 1 137 ? -18.188 3.277 35.785 1.00 89.44 137 SER A CA 1
ATOM 1056 C C . SER A 1 137 ? -19.629 3.182 36.305 1.00 89.44 137 SER A C 1
ATOM 1058 O O . SER A 1 137 ? -19.884 3.481 37.473 1.00 89.44 137 SER A O 1
ATOM 1060 N N . THR A 1 138 ? -20.573 2.693 35.491 1.00 89.38 138 THR A N 1
ATOM 1061 C CA . THR A 1 138 ? -21.962 2.508 35.944 1.00 89.38 138 THR A CA 1
ATOM 1062 C C . THR A 1 138 ? -22.084 1.487 37.076 1.00 89.38 138 THR A C 1
ATOM 1064 O O . THR A 1 138 ? -22.804 1.742 38.042 1.00 89.38 138 THR A O 1
ATOM 1067 N N . GLY A 1 139 ? -21.343 0.375 37.015 1.00 90.56 139 GLY A N 1
ATOM 1068 C CA . GLY A 1 139 ? -21.313 -0.629 38.080 1.00 90.56 139 GLY A CA 1
ATOM 1069 C C . GLY A 1 139 ? -20.736 -0.084 39.389 1.00 90.56 139 GLY A C 1
ATOM 1070 O O . GLY A 1 139 ? -21.307 -0.306 40.455 1.00 90.56 139 GLY A O 1
ATOM 1071 N N . LEU A 1 140 ? -19.657 0.700 39.313 1.00 89.62 140 LEU A N 1
ATOM 1072 C CA . LEU A 1 140 ? -19.054 1.358 40.477 1.00 89.62 140 LEU A CA 1
ATOM 1073 C C . LEU A 1 140 ? -19.985 2.402 41.104 1.00 89.62 140 LEU A C 1
ATOM 1075 O O . LEU A 1 140 ? -20.074 2.481 42.328 1.00 89.62 140 LEU A O 1
ATOM 1079 N N . ARG A 1 141 ? -20.733 3.158 40.291 1.00 88.62 141 ARG A N 1
ATOM 1080 C CA . ARG A 1 141 ? -21.767 4.079 40.790 1.00 88.62 141 ARG A CA 1
ATOM 1081 C C . ARG A 1 141 ? -22.877 3.337 41.532 1.00 88.62 141 ARG A C 1
ATOM 1083 O O . ARG A 1 141 ? -23.260 3.769 42.615 1.00 88.62 141 ARG A O 1
ATOM 1090 N N . LEU A 1 142 ? -23.351 2.208 40.999 1.00 90.19 142 LEU A N 1
ATOM 1091 C CA . LEU A 1 142 ? -24.346 1.371 41.680 1.00 90.19 142 LEU A CA 1
ATOM 1092 C C . LEU A 1 142 ? -23.811 0.831 43.013 1.00 90.19 142 LEU A C 1
ATOM 1094 O O . LEU A 1 142 ? -24.485 0.954 44.038 1.00 90.19 142 LEU A O 1
ATOM 1098 N N . LEU A 1 143 ? -22.580 0.313 43.031 1.00 88.88 143 LEU A N 1
ATOM 1099 C CA . LEU A 1 143 ? -21.928 -0.139 44.262 1.00 88.88 143 LEU A CA 1
ATOM 1100 C C . LEU A 1 143 ? -21.822 0.996 45.292 1.00 88.88 143 LEU A C 1
ATOM 1102 O O . LEU A 1 143 ? -22.189 0.812 46.450 1.00 88.88 143 LEU A O 1
ATOM 1106 N N . SER A 1 144 ? -21.393 2.182 44.860 1.00 89.12 144 SER A N 1
ATOM 1107 C CA . SER A 1 144 ? -21.298 3.377 45.702 1.00 89.12 144 SER A CA 1
ATOM 1108 C C . SER A 1 144 ? -22.657 3.767 46.300 1.00 89.12 144 SER A C 1
ATOM 1110 O O . SER A 1 144 ? -22.756 4.021 47.502 1.00 89.12 144 SER A O 1
ATOM 1112 N N . THR A 1 145 ? -23.739 3.724 45.510 1.00 88.12 145 THR A N 1
ATOM 1113 C CA . THR A 1 145 ? -25.096 3.964 46.032 1.00 88.12 145 THR A CA 1
ATOM 1114 C C . THR A 1 145 ? -25.539 2.911 47.050 1.00 88.12 145 THR A C 1
ATOM 1116 O O . THR A 1 145 ? -26.117 3.271 48.075 1.00 88.12 145 THR A O 1
ATOM 1119 N N . GLY A 1 146 ? -25.222 1.631 46.826 1.00 89.81 146 GLY A N 1
ATOM 1120 C CA . GLY A 1 146 ? -25.526 0.552 47.771 1.00 89.81 146 GLY A CA 1
ATOM 1121 C C . GLY A 1 146 ? -24.771 0.698 49.096 1.00 89.81 146 GLY A C 1
ATOM 1122 O O . GLY A 1 146 ? -25.365 0.559 50.164 1.00 89.81 146 GLY A O 1
ATOM 1123 N N . LEU A 1 147 ? -23.486 1.061 49.040 1.00 89.00 147 LEU A N 1
ATOM 1124 C CA . LEU A 1 147 ? -22.667 1.322 50.228 1.00 89.00 147 LEU A CA 1
ATOM 1125 C C . LEU A 1 147 ? -23.158 2.536 51.022 1.00 89.00 147 LEU A C 1
ATOM 1127 O O . LEU A 1 147 ? -23.178 2.490 52.252 1.00 89.00 147 LEU A O 1
ATOM 1131 N N . ARG A 1 148 ? -23.620 3.594 50.344 1.00 87.25 148 ARG A N 1
ATOM 1132 C CA . ARG A 1 148 ? -24.266 4.742 50.999 1.00 87.25 148 ARG A CA 1
ATOM 1133 C C . ARG A 1 148 ? -25.546 4.338 51.727 1.00 87.25 148 ARG A C 1
ATOM 1135 O O . ARG A 1 148 ? -25.733 4.737 52.872 1.00 87.25 148 ARG A O 1
ATOM 1142 N N . LEU A 1 149 ? -26.398 3.520 51.104 1.00 88.94 149 LEU A N 1
ATOM 1143 C CA . LEU A 1 149 ? -27.603 2.997 51.758 1.00 88.94 149 LEU A CA 1
ATOM 1144 C C . LEU A 1 149 ? -27.250 2.162 52.997 1.00 88.94 149 LEU A C 1
ATOM 1146 O O . LEU A 1 149 ? -27.833 2.371 54.062 1.00 88.94 149 LEU A O 1
ATOM 1150 N N . LEU A 1 150 ? -26.247 1.285 52.897 1.00 88.12 150 LEU A N 1
ATOM 1151 C CA . LEU A 1 150 ? -25.764 0.498 54.033 1.00 88.12 150 LEU A CA 1
ATOM 1152 C C . LEU A 1 150 ? -25.237 1.391 55.169 1.00 88.12 150 LEU A C 1
ATOM 1154 O O . LEU A 1 150 ? -25.636 1.209 56.317 1.00 88.12 150 LEU A O 1
ATOM 1158 N N . SER A 1 151 ? -24.413 2.394 54.853 1.00 88.12 151 SER A N 1
ATOM 1159 C CA . SER A 1 151 ? -23.927 3.385 55.824 1.00 88.12 151 SER A CA 1
ATOM 1160 C C . SER A 1 151 ? -25.083 4.121 56.513 1.00 88.12 151 SER A C 1
ATOM 1162 O O . SER A 1 151 ? -25.092 4.239 57.740 1.00 88.12 151 SER A O 1
ATOM 1164 N N . THR A 1 152 ? -26.110 4.548 55.765 1.00 87.00 152 THR A N 1
ATOM 1165 C CA . THR A 1 152 ? -27.292 5.189 56.366 1.00 87.00 152 THR A CA 1
ATOM 1166 C C . THR A 1 152 ? -28.070 4.250 57.290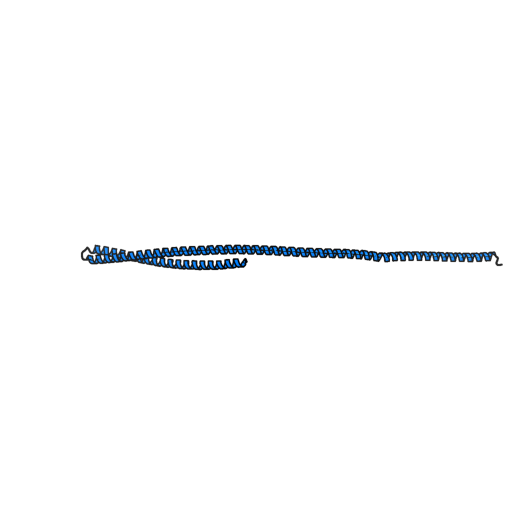 1.00 87.00 152 THR A C 1
ATOM 1168 O O . THR A 1 152 ? -28.474 4.671 58.373 1.00 87.00 152 THR A O 1
ATOM 1171 N N . GLY A 1 153 ? -28.225 2.973 56.923 1.00 88.94 153 GLY A N 1
ATOM 1172 C CA . GLY A 1 153 ? -28.870 1.966 57.768 1.00 88.94 153 GLY A CA 1
ATOM 1173 C C . GLY A 1 153 ? -28.092 1.691 59.058 1.00 88.94 153 GLY A C 1
ATOM 1174 O O . GLY A 1 153 ? -28.682 1.651 60.136 1.00 88.94 153 GLY A O 1
ATOM 1175 N N . LEU A 1 154 ? -26.763 1.588 58.973 1.00 88.12 154 LEU A N 1
ATOM 1176 C CA . LEU A 1 154 ? -25.887 1.414 60.137 1.00 88.12 154 LEU A CA 1
ATOM 1177 C C . LEU A 1 154 ? -25.912 2.627 61.073 1.00 88.12 154 LEU A C 1
ATOM 1179 O O . LEU A 1 154 ? -25.925 2.459 62.291 1.00 88.12 154 LEU A O 1
ATOM 1183 N N . ARG A 1 155 ? -25.987 3.845 60.524 1.00 86.06 155 ARG A N 1
ATOM 1184 C CA . ARG A 1 155 ? -26.180 5.068 61.317 1.00 86.06 155 ARG A CA 1
ATOM 1185 C C . ARG A 1 155 ? -27.518 5.069 62.055 1.00 86.06 155 ARG A C 1
ATOM 1187 O O . ARG A 1 155 ? -27.542 5.417 63.229 1.00 86.06 155 ARG A O 1
ATOM 1194 N N . LEU A 1 156 ? -28.608 4.654 61.404 1.00 87.94 156 LEU A N 1
ATOM 1195 C CA . LEU A 1 156 ? -29.923 4.522 62.050 1.00 87.94 156 LEU A CA 1
ATOM 1196 C C . LEU A 1 156 ? -29.925 3.452 63.152 1.00 87.94 156 LEU A C 1
ATOM 1198 O O . LEU A 1 156 ? -30.537 3.642 64.202 1.00 87.94 156 LEU A O 1
ATOM 1202 N N . LEU A 1 157 ? -29.220 2.339 62.941 1.00 86.81 157 LEU A N 1
ATOM 1203 C CA . LEU A 1 157 ? -29.055 1.310 63.966 1.00 86.81 157 LEU A CA 1
ATOM 1204 C C . LEU A 1 157 ? -28.244 1.838 65.161 1.00 86.81 157 LEU A C 1
ATOM 1206 O O . LEU A 1 157 ? -28.654 1.658 66.306 1.00 86.81 157 LEU A O 1
ATOM 1210 N N . SER A 1 158 ? -27.137 2.542 64.903 1.00 85.88 158 SER A N 1
ATOM 1211 C CA . SER A 1 158 ? -26.318 3.195 65.933 1.00 85.88 158 SER A CA 1
ATOM 1212 C C . SER A 1 158 ? -27.131 4.203 66.757 1.00 85.88 158 SER A C 1
ATOM 1214 O O . SER A 1 158 ? -27.084 4.169 67.989 1.00 85.88 158 SER A O 1
ATOM 1216 N N . THR A 1 159 ? -27.942 5.057 66.117 1.00 85.75 159 THR A N 1
ATOM 1217 C CA . THR A 1 159 ? -28.808 6.005 66.840 1.00 85.75 159 THR A CA 1
ATOM 1218 C C . THR A 1 159 ? -29.889 5.296 67.655 1.00 85.75 159 THR A C 1
ATOM 1220 O O . THR A 1 159 ? -30.128 5.688 68.797 1.00 85.75 159 THR A O 1
ATOM 1223 N N . GLY A 1 160 ? -30.498 4.228 67.130 1.00 87.50 160 GLY A N 1
ATOM 1224 C CA . GLY A 1 160 ? -31.462 3.402 67.864 1.00 87.50 160 GLY A CA 1
ATOM 1225 C C . GLY A 1 160 ? -30.860 2.732 69.106 1.00 87.50 160 GLY A C 1
ATOM 1226 O O . GLY A 1 160 ? -31.455 2.782 70.182 1.00 87.50 160 GLY A O 1
ATOM 1227 N N . LEU A 1 161 ? -29.650 2.175 68.990 1.00 86.19 161 LEU A N 1
ATOM 1228 C CA . LEU A 1 161 ? -28.921 1.573 70.114 1.00 86.19 161 LEU A CA 1
ATOM 1229 C C . LEU A 1 161 ? -28.530 2.604 71.177 1.00 86.19 161 LEU A C 1
ATOM 1231 O O . LEU A 1 161 ? -28.631 2.324 72.371 1.00 86.19 161 LEU A O 1
ATOM 1235 N N . ARG A 1 162 ? -28.142 3.816 70.763 1.00 83.44 162 ARG A N 1
ATOM 1236 C CA . ARG A 1 162 ? -27.898 4.933 71.687 1.00 83.44 162 ARG A CA 1
ATOM 1237 C C . ARG A 1 162 ? -29.164 5.334 72.441 1.00 83.44 162 ARG A C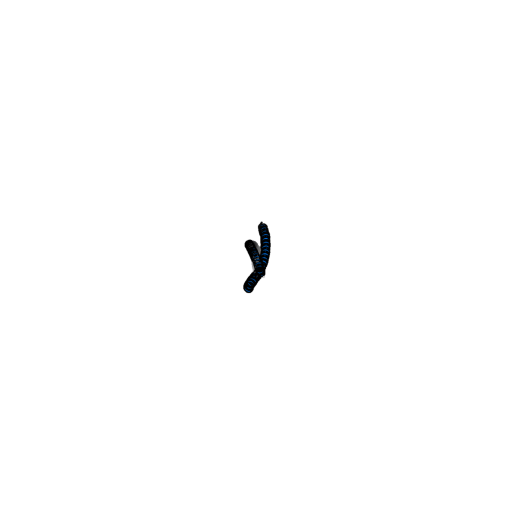 1
ATOM 1239 O O . ARG A 1 162 ? -29.101 5.515 73.652 1.00 83.44 162 ARG A O 1
ATOM 1246 N N . LEU A 1 163 ? -30.309 5.424 71.758 1.00 84.88 163 LEU A N 1
ATOM 1247 C CA . LEU A 1 163 ? -31.596 5.713 72.401 1.00 84.88 163 LEU A CA 1
ATOM 1248 C C . LEU A 1 163 ? -31.980 4.624 73.412 1.00 84.88 163 LEU A C 1
ATOM 1250 O O . LEU A 1 163 ? -32.364 4.947 74.537 1.00 84.88 163 LEU A O 1
ATOM 1254 N N . LEU A 1 164 ? -31.809 3.348 73.054 1.00 83.12 164 LEU A N 1
ATOM 1255 C CA . LEU A 1 164 ? -32.041 2.221 73.961 1.00 83.12 164 LEU A CA 1
ATOM 1256 C C . LEU A 1 164 ? -31.130 2.290 75.196 1.00 83.12 164 LEU A C 1
ATOM 1258 O O . LEU A 1 164 ? -31.617 2.180 76.320 1.00 83.12 164 LEU A O 1
ATOM 1262 N N . SER A 1 165 ? -29.834 2.546 74.994 1.00 82.19 165 SER A N 1
ATOM 1263 C CA . SER A 1 165 ? -28.854 2.750 76.069 1.00 82.19 165 SER A CA 1
ATOM 1264 C C . SER A 1 165 ? -29.270 3.890 77.010 1.00 82.19 165 SER A C 1
ATOM 1266 O O . SER A 1 165 ? -29.309 3.713 78.230 1.00 82.19 165 SER A O 1
ATOM 1268 N N . THR A 1 166 ? -29.695 5.039 76.467 1.00 81.88 166 THR A N 1
ATOM 1269 C CA . THR A 1 166 ? -30.197 6.157 77.284 1.00 81.88 166 THR A CA 1
ATOM 1270 C C . THR A 1 166 ? -31.492 5.826 78.028 1.00 81.88 166 THR A C 1
ATOM 1272 O O . THR A 1 166 ? -31.636 6.207 79.188 1.00 81.88 166 THR A O 1
ATOM 1275 N N . GLY A 1 167 ? -32.416 5.086 77.407 1.00 81.81 167 GLY A N 1
ATOM 1276 C CA . GLY A 1 167 ? -33.666 4.659 78.037 1.00 81.81 167 GLY A CA 1
ATOM 1277 C C . GLY A 1 167 ? -33.435 3.693 79.201 1.00 81.81 167 GLY A C 1
ATOM 1278 O O . GLY A 1 167 ? -34.029 3.865 80.263 1.00 81.81 167 GLY A O 1
ATOM 1279 N N . LEU A 1 168 ? -32.517 2.734 79.042 1.00 78.56 168 LEU A N 1
ATOM 1280 C CA . LEU A 1 168 ? -32.117 1.811 80.110 1.00 78.56 168 LEU A CA 1
ATOM 1281 C C . LEU A 1 168 ? -31.476 2.540 81.297 1.00 78.56 168 LEU A C 1
ATOM 1283 O O . LEU A 1 168 ? -31.795 2.228 82.443 1.00 78.56 168 LEU A O 1
ATOM 1287 N N . ARG A 1 169 ? -30.640 3.557 81.042 1.00 74.31 169 ARG A N 1
ATOM 1288 C CA . ARG A 1 169 ? -30.074 4.414 82.101 1.00 74.31 169 ARG A CA 1
ATOM 1289 C C . ARG A 1 169 ? -31.138 5.203 82.868 1.00 74.31 169 ARG A C 1
ATOM 1291 O O . ARG A 1 169 ? -30.986 5.405 84.065 1.00 74.31 169 ARG A O 1
ATOM 1298 N N . LEU A 1 170 ? -32.211 5.645 82.211 1.00 75.62 170 LEU A N 1
ATOM 1299 C CA . LEU A 1 170 ? -33.323 6.331 82.885 1.00 75.62 170 LEU A CA 1
ATOM 1300 C C . LEU A 1 170 ? -34.171 5.364 83.733 1.00 75.62 170 LEU A C 1
ATOM 1302 O O . LEU A 1 170 ? -34.653 5.741 84.803 1.00 75.62 170 LEU A O 1
ATOM 1306 N N . LEU A 1 171 ? -34.328 4.116 83.277 1.00 70.94 171 LEU A N 1
ATOM 1307 C CA . LEU A 1 171 ? -35.109 3.074 83.954 1.00 70.94 171 LEU A CA 1
ATOM 1308 C C . LEU A 1 171 ? -34.360 2.403 85.121 1.00 70.94 171 LEU A C 1
ATOM 1310 O O . LEU A 1 171 ? -34.986 1.754 85.960 1.00 70.94 171 LEU A O 1
ATOM 1314 N N . SER A 1 172 ? -33.035 2.579 85.222 1.00 65.94 172 SER A N 1
ATOM 1315 C CA . SER A 1 172 ? -32.202 1.994 86.287 1.00 65.94 172 SER A CA 1
ATOM 1316 C C . SER A 1 172 ? -32.506 2.537 87.692 1.00 65.94 172 SER A C 1
ATOM 1318 O O . SER A 1 172 ? -31.888 2.111 88.660 1.00 65.94 172 SER A O 1
ATOM 1320 N N . THR A 1 173 ? -33.458 3.465 87.828 1.00 59.16 173 THR A N 1
ATOM 1321 C CA . THR A 1 173 ? -34.005 3.909 89.119 1.00 59.16 173 THR A CA 1
ATOM 1322 C C . THR A 1 173 ? -34.958 2.881 89.757 1.00 59.16 173 THR A C 1
ATOM 1324 O O . THR A 1 173 ? -35.314 3.048 90.920 1.00 59.16 173 THR A O 1
ATOM 1327 N N . GLY A 1 174 ? -35.341 1.807 89.043 1.00 58.78 174 GLY A N 1
ATOM 1328 C CA . GLY A 1 174 ? -36.249 0.756 89.537 1.00 58.78 174 GLY A CA 1
ATOM 1329 C C . GLY A 1 174 ? -35.852 -0.706 89.252 1.00 58.78 174 GLY A C 1
ATOM 1330 O O . GLY A 1 174 ? -36.625 -1.600 89.585 1.00 58.78 174 GLY A O 1
ATOM 1331 N N . LEU A 1 175 ? -34.685 -0.973 88.652 1.00 58.59 175 LEU A N 1
ATOM 1332 C CA . LEU A 1 175 ? -34.171 -2.317 88.314 1.00 58.59 175 LEU A CA 1
ATOM 1333 C C . LEU A 1 175 ? -32.708 -2.474 88.770 1.00 58.59 175 LEU A C 1
ATOM 1335 O O . LEU A 1 175 ? -32.017 -1.475 88.950 1.00 58.59 175 LEU A O 1
ATOM 1339 N N . ASP A 1 176 ? -32.243 -3.720 88.917 1.00 69.56 176 ASP A N 1
ATOM 1340 C CA . ASP A 1 176 ? -30.887 -4.089 89.363 1.00 69.56 176 ASP A CA 1
ATOM 1341 C C . ASP A 1 176 ? -29.799 -3.371 88.528 1.00 69.56 176 ASP A C 1
ATOM 1343 O O . ASP A 1 176 ? -29.697 -3.567 87.310 1.00 69.56 176 ASP A O 1
ATOM 1347 N N . SER A 1 177 ? -29.017 -2.487 89.161 1.00 70.56 177 SER A N 1
ATOM 1348 C CA . SER A 1 177 ? -28.174 -1.480 88.486 1.00 70.56 177 SER A CA 1
ATOM 1349 C C . SER A 1 177 ? -27.107 -2.077 87.569 1.00 70.56 177 SER A C 1
ATOM 1351 O O . SER A 1 177 ? -26.823 -1.526 86.503 1.00 70.56 177 SER A O 1
ATOM 1353 N N . ASP A 1 178 ? -26.553 -3.224 87.954 1.00 76.38 178 ASP A N 1
ATOM 1354 C CA . ASP A 1 178 ? -25.443 -3.871 87.251 1.00 76.38 178 ASP A CA 1
ATOM 1355 C C . ASP A 1 178 ? -25.887 -4.456 85.904 1.00 76.38 178 ASP A C 1
ATOM 1357 O O . ASP A 1 178 ? -25.180 -4.346 84.900 1.00 76.38 178 ASP A O 1
ATOM 1361 N N . SER A 1 179 ? -27.105 -5.002 85.852 1.00 74.62 179 SER A N 1
ATOM 1362 C CA . SER A 1 179 ? -27.689 -5.567 84.630 1.00 74.62 179 SER A CA 1
ATOM 1363 C C . SER A 1 179 ? -27.981 -4.473 83.598 1.00 74.62 179 SER A C 1
ATOM 1365 O O . SER A 1 179 ? -27.672 -4.618 82.414 1.00 74.62 179 SER A O 1
ATOM 1367 N N . CYS A 1 180 ? -28.530 -3.338 84.045 1.00 77.31 180 CYS A N 1
ATOM 1368 C CA . CYS A 1 180 ? -28.797 -2.179 83.188 1.00 77.31 180 CYS A CA 1
ATOM 1369 C C . CYS A 1 180 ? -27.504 -1.564 82.629 1.00 77.31 180 CYS A C 1
ATOM 1371 O O . CYS A 1 180 ? -27.464 -1.165 81.461 1.00 77.31 180 CYS A O 1
ATOM 1373 N N . GLN A 1 181 ? -26.439 -1.525 83.436 1.00 80.44 181 GLN A N 1
ATOM 1374 C CA . GLN A 1 181 ? -25.137 -1.012 83.017 1.00 80.44 181 GLN A CA 1
ATOM 1375 C C . GLN A 1 181 ? -24.487 -1.909 81.951 1.00 80.44 181 GLN A C 1
ATOM 1377 O O . GLN A 1 181 ? -24.065 -1.404 80.911 1.00 80.44 181 GLN A O 1
ATOM 1382 N N . GLN A 1 182 ? -24.499 -3.235 82.136 1.00 82.25 182 GLN A N 1
ATOM 1383 C CA . GLN A 1 182 ? -23.956 -4.179 81.148 1.00 82.25 182 GLN A CA 1
ATOM 1384 C C . GLN A 1 182 ? -24.651 -4.077 79.783 1.00 82.25 182 GLN A C 1
ATOM 1386 O O . GLN A 1 182 ? -23.984 -4.065 78.746 1.00 82.25 182 GLN A O 1
ATOM 1391 N N . VAL A 1 183 ? -25.984 -3.958 79.759 1.00 82.25 183 VAL A N 1
ATOM 1392 C CA . VAL A 1 183 ? -26.730 -3.801 78.499 1.00 82.25 183 VAL A CA 1
ATOM 1393 C C . VAL A 1 183 ? -26.452 -2.437 77.855 1.00 82.25 183 VAL A C 1
ATOM 1395 O O . VAL A 1 183 ? -26.299 -2.363 76.635 1.00 82.25 183 VAL A O 1
ATOM 1398 N N . SER A 1 184 ? -26.335 -1.365 78.649 1.00 83.81 184 SER A N 1
ATOM 1399 C CA . SER A 1 184 ? -25.942 -0.032 78.164 1.00 83.81 184 SER A CA 1
ATOM 1400 C C . SER A 1 184 ? -24.567 -0.059 77.488 1.00 83.81 184 SER A C 1
ATOM 1402 O O . SER A 1 184 ? -24.412 0.511 76.405 1.00 83.81 184 SER A O 1
ATOM 1404 N N . ASP A 1 185 ? -23.585 -0.710 78.110 1.00 85.00 185 ASP A N 1
ATOM 1405 C CA . ASP A 1 185 ? -22.211 -0.787 77.603 1.00 85.00 185 ASP A CA 1
ATOM 1406 C C . ASP A 1 185 ? -22.133 -1.643 76.333 1.00 85.00 185 ASP A C 1
ATOM 1408 O O . ASP A 1 185 ? -21.502 -1.243 75.352 1.00 85.00 185 ASP A O 1
ATOM 1412 N N . PHE A 1 186 ? -22.869 -2.759 76.288 1.00 84.62 186 PHE A N 1
ATOM 1413 C CA . PHE A 1 186 ? -23.002 -3.569 75.077 1.00 84.62 186 PHE A CA 1
ATOM 1414 C C . PHE A 1 186 ? -23.646 -2.781 73.924 1.00 84.62 186 PHE A C 1
ATOM 1416 O O . PHE A 1 186 ? -23.134 -2.787 72.804 1.00 84.62 186 PHE A O 1
ATOM 1423 N N . CYS A 1 187 ? -24.731 -2.042 74.184 1.00 85.88 187 CYS A N 1
ATOM 1424 C CA . CYS A 1 187 ? -25.372 -1.198 73.170 1.00 85.88 187 CYS A CA 1
ATOM 1425 C C . CYS A 1 187 ? -24.422 -0.118 72.636 1.00 85.88 187 CYS A C 1
ATOM 1427 O O . CYS A 1 187 ? -24.419 0.157 71.433 1.00 85.88 187 CYS A O 1
ATOM 1429 N N . GLN A 1 188 ? -23.598 0.472 73.507 1.00 86.00 188 GLN A N 1
ATOM 1430 C CA . GLN A 1 188 ? -22.594 1.452 73.104 1.00 86.00 188 GLN A CA 1
ATOM 1431 C C . GLN A 1 188 ? -21.518 0.815 72.217 1.00 86.00 188 GLN A C 1
ATOM 1433 O O . GLN A 1 188 ? -21.217 1.349 71.151 1.00 86.00 188 GLN A O 1
ATOM 1438 N N . GLN A 1 189 ? -21.011 -0.361 72.595 1.00 88.81 189 GLN A N 1
ATOM 1439 C CA . GLN A 1 189 ? -20.010 -1.090 71.817 1.00 88.81 189 GLN A CA 1
ATOM 1440 C C . GLN A 1 189 ? -20.522 -1.452 70.414 1.00 88.81 189 GLN A C 1
ATOM 1442 O O . GLN A 1 189 ? -19.818 -1.252 69.422 1.00 88.81 189 GLN A O 1
ATOM 1447 N N . VAL A 1 190 ? -21.767 -1.932 70.306 1.00 87.75 190 VAL A N 1
ATOM 1448 C CA . VAL A 1 190 ? -22.391 -2.233 69.007 1.00 87.75 190 VAL A CA 1
ATOM 1449 C C . VAL A 1 190 ? -22.630 -0.951 68.201 1.00 87.75 190 VAL A C 1
ATOM 1451 O O . VAL A 1 190 ? -22.396 -0.943 66.993 1.00 87.75 190 VAL A O 1
ATOM 1454 N N . SER A 1 191 ? -23.038 0.150 68.843 1.00 88.81 191 SER A N 1
ATOM 1455 C CA . SER A 1 191 ? -23.174 1.463 68.194 1.00 88.81 191 SER A CA 1
ATOM 1456 C C . SER A 1 191 ? -21.849 1.939 67.591 1.00 88.81 191 SER A C 1
ATOM 1458 O O . SER A 1 191 ? -21.829 2.386 66.444 1.00 88.81 191 SER A O 1
ATOM 1460 N N . ASP A 1 192 ? -20.753 1.844 68.342 1.00 88.56 192 ASP A N 1
ATOM 1461 C CA . ASP A 1 192 ? -19.435 2.296 67.895 1.00 88.56 192 ASP A CA 1
ATOM 1462 C C . ASP A 1 192 ? -18.915 1.418 66.748 1.00 88.56 192 ASP A C 1
ATOM 1464 O O . ASP A 1 192 ? -18.381 1.932 65.763 1.00 88.56 192 ASP A O 1
ATOM 1468 N N . TYR A 1 193 ? -19.162 0.105 66.808 1.00 86.62 193 TYR A N 1
ATOM 1469 C CA . TYR A 1 193 ? -18.870 -0.807 65.702 1.00 86.62 193 TYR A CA 1
ATOM 1470 C C . TYR A 1 193 ? -19.681 -0.465 64.440 1.00 86.62 193 TYR A C 1
ATOM 1472 O O . TYR A 1 193 ? -19.124 -0.392 63.345 1.00 86.62 193 TYR A O 1
ATOM 1480 N N . CYS A 1 194 ? -20.980 -0.176 64.575 1.00 88.25 194 CYS A N 1
ATOM 1481 C CA . CYS A 1 194 ? -21.815 0.259 63.450 1.00 88.25 194 CYS A CA 1
ATOM 1482 C C . CYS A 1 194 ? -21.295 1.558 62.819 1.00 88.25 194 CYS A C 1
ATOM 1484 O O . CYS A 1 194 ? -21.311 1.693 61.593 1.00 88.25 194 CYS A O 1
ATOM 1486 N N . GLN A 1 195 ? -20.804 2.495 63.636 1.00 88.88 195 GLN A N 1
ATOM 1487 C CA . GLN A 1 195 ? -20.209 3.736 63.147 1.00 88.88 195 GLN A CA 1
ATOM 1488 C C . GLN A 1 195 ? -18.915 3.471 62.364 1.00 88.88 195 GLN A C 1
ATOM 1490 O O . GLN A 1 195 ? -18.777 3.976 61.252 1.00 88.88 195 GLN A O 1
ATOM 1495 N N . GLN A 1 196 ? -18.021 2.614 62.874 1.00 90.88 196 GLN A N 1
ATOM 1496 C CA . GLN A 1 196 ? -16.795 2.227 62.162 1.00 90.88 196 GLN A CA 1
ATOM 1497 C C . GLN A 1 196 ? -17.093 1.580 60.804 1.00 90.88 196 GLN A C 1
ATOM 1499 O O . GLN A 1 196 ? -16.487 1.943 59.795 1.00 90.88 196 GLN A O 1
ATOM 1504 N N . VAL A 1 197 ? -18.054 0.650 60.750 1.00 89.06 197 VAL A N 1
ATOM 1505 C CA . VAL A 1 197 ? -18.448 0.004 59.488 1.00 89.06 197 VAL A CA 1
ATOM 1506 C C . VAL A 1 197 ? -19.090 1.017 58.535 1.00 89.06 197 VAL A C 1
ATOM 1508 O O . VAL A 1 197 ? -18.817 0.980 57.335 1.00 89.06 197 VAL A O 1
ATOM 1511 N N . SER A 1 198 ? -19.897 1.954 59.043 1.00 90.31 198 SER A N 1
ATOM 1512 C CA . SER A 1 198 ? -20.458 3.050 58.244 1.00 90.31 198 SER A CA 1
ATOM 1513 C C . SER A 1 198 ? -19.362 3.914 57.616 1.00 90.31 198 SER A C 1
ATOM 1515 O O . SER A 1 198 ? -19.431 4.208 56.423 1.00 90.31 198 SER A O 1
ATOM 1517 N N . ASP A 1 199 ? -18.358 4.314 58.395 1.00 89.62 199 ASP A N 1
ATOM 1518 C CA . ASP A 1 199 ? -17.268 5.169 57.917 1.00 89.62 199 ASP A CA 1
ATOM 1519 C C . ASP A 1 199 ? -16.414 4.433 56.871 1.00 89.62 199 ASP A C 1
ATOM 1521 O O . ASP A 1 199 ? -16.077 5.000 55.830 1.00 89.62 199 ASP A O 1
ATOM 1525 N N . TYR A 1 200 ? -16.165 3.135 57.077 1.00 88.06 200 TYR A N 1
ATOM 1526 C CA . TYR A 1 200 ? -15.505 2.285 56.085 1.00 88.06 200 TYR A CA 1
ATOM 1527 C C . TYR A 1 200 ? -16.319 2.170 54.785 1.00 88.06 200 TYR A C 1
ATOM 1529 O O . TYR A 1 200 ? -15.772 2.320 53.692 1.00 88.06 200 TYR A O 1
ATOM 1537 N N . CYS A 1 201 ? -17.639 1.971 54.874 1.00 88.75 201 CYS A N 1
ATOM 1538 C CA . CYS A 1 201 ? -18.516 1.943 53.699 1.00 88.75 201 CYS A CA 1
ATOM 1539 C C . CYS A 1 201 ? -18.471 3.266 52.923 1.00 88.75 201 CYS A C 1
ATOM 1541 O O . CYS A 1 201 ? -18.456 3.249 51.690 1.00 88.75 201 CYS A O 1
ATOM 1543 N N . GLN A 1 202 ? -18.413 4.400 53.627 1.00 89.75 202 GLN A N 1
ATOM 1544 C CA . GLN A 1 202 ? -18.282 5.715 53.004 1.00 89.75 202 GLN A CA 1
ATOM 1545 C C . GLN A 1 202 ? -16.935 5.859 52.284 1.00 89.75 202 GLN A C 1
ATOM 1547 O O . GLN A 1 202 ? -16.908 6.258 51.123 1.00 89.75 202 GLN A O 1
ATOM 1552 N N . GLN A 1 203 ? -15.833 5.435 52.909 1.00 91.75 203 GLN A N 1
ATOM 1553 C CA . GLN A 1 203 ? -14.504 5.469 52.291 1.00 91.75 203 GLN A CA 1
ATOM 1554 C C . GLN A 1 203 ? -14.428 4.615 51.014 1.00 91.75 203 GLN A C 1
ATOM 1556 O O . GLN A 1 203 ? -13.851 5.039 50.007 1.00 91.75 203 GLN A O 1
ATOM 1561 N N . VAL A 1 204 ? -15.022 3.416 51.027 1.00 88.62 204 VAL A N 1
ATOM 1562 C CA . VAL A 1 204 ? -15.079 2.540 49.845 1.00 88.62 204 VAL A CA 1
ATOM 1563 C C . VAL A 1 204 ? -15.983 3.141 48.761 1.00 88.62 204 VAL A C 1
ATOM 1565 O O . VAL A 1 204 ? -15.636 3.087 47.582 1.00 88.62 204 VAL A O 1
ATOM 1568 N N . SER A 1 205 ? -17.106 3.760 49.140 1.00 91.06 205 SER A N 1
ATOM 1569 C CA . SER A 1 205 ? -18.003 4.484 48.226 1.00 91.06 205 SER A CA 1
ATOM 1570 C C . SER A 1 205 ? -17.290 5.646 47.524 1.00 91.06 205 SER A C 1
ATOM 1572 O O . SER A 1 205 ? -17.386 5.766 46.299 1.00 91.06 205 SER A O 1
ATOM 1574 N N . ASP A 1 206 ? -16.526 6.446 48.269 1.00 89.56 206 ASP A N 1
ATOM 1575 C CA . ASP A 1 206 ? -15.776 7.586 47.735 1.00 89.56 206 ASP A CA 1
ATOM 1576 C C . ASP A 1 206 ? -14.637 7.118 46.814 1.00 89.56 206 ASP A C 1
ATOM 1578 O O . ASP A 1 206 ? -14.466 7.638 45.710 1.00 89.56 206 ASP A O 1
ATOM 1582 N N . SER A 1 207 ? -13.913 6.065 47.212 1.00 89.50 207 SER A N 1
ATOM 1583 C CA . SER A 1 207 ? -12.866 5.447 46.384 1.00 89.50 207 SER A CA 1
ATOM 1584 C C . SER A 1 207 ? -13.442 4.865 45.086 1.00 89.50 207 SER A C 1
ATOM 1586 O O . SER A 1 207 ? -12.886 5.057 44.006 1.00 89.50 207 SER A O 1
ATOM 1588 N N . GLY A 1 208 ? -14.596 4.194 45.162 1.00 89.94 208 GLY A N 1
ATOM 1589 C CA . GLY A 1 208 ? -15.308 3.685 43.989 1.00 89.94 208 GLY A CA 1
ATOM 1590 C C . GLY A 1 208 ? -15.756 4.801 43.042 1.00 89.94 208 GLY A C 1
ATOM 1591 O O . GLY A 1 208 ? -15.687 4.635 41.822 1.00 89.94 208 GLY A O 1
ATOM 1592 N N . GLN A 1 209 ? -16.152 5.959 43.583 1.00 90.56 209 GLN A N 1
ATOM 1593 C CA . GLN A 1 209 ? -16.501 7.131 42.782 1.00 90.56 209 GLN A CA 1
ATOM 1594 C C . GLN A 1 209 ? -15.281 7.698 42.043 1.00 90.56 209 GLN A C 1
ATOM 1596 O O . GLN A 1 209 ? -15.372 7.941 40.843 1.00 90.56 209 GLN A O 1
ATOM 1601 N N . GLN A 1 210 ? -14.125 7.808 42.706 1.00 92.19 210 GLN A N 1
ATOM 1602 C CA . GLN A 1 210 ? -12.878 8.243 42.062 1.00 92.19 210 GLN A CA 1
ATOM 1603 C C . GLN A 1 210 ? -12.480 7.329 40.894 1.00 92.19 210 GLN A C 1
ATOM 1605 O O . GLN A 1 210 ? -12.135 7.808 39.813 1.00 92.19 210 GLN A O 1
ATOM 1610 N N . VAL A 1 211 ? -12.569 6.006 41.081 1.00 90.44 211 VAL A N 1
ATOM 1611 C CA . VAL A 1 211 ? -12.279 5.039 40.010 1.00 90.44 211 VAL A CA 1
ATOM 1612 C C . VAL A 1 211 ? -13.292 5.162 38.870 1.00 90.44 211 VAL A C 1
ATOM 1614 O O . VAL A 1 211 ? -12.907 5.103 37.702 1.00 90.44 211 VAL A O 1
ATOM 1617 N N . SER A 1 212 ? -14.575 5.372 39.180 1.00 91.81 212 SER A N 1
ATOM 1618 C CA . SER A 1 212 ? -15.611 5.631 38.173 1.00 91.81 212 SER A CA 1
ATOM 1619 C C . SER A 1 212 ? -15.285 6.866 37.330 1.00 91.81 212 SER A C 1
ATOM 1621 O O . SER A 1 212 ? -15.377 6.806 36.104 1.00 91.81 212 SER A O 1
ATOM 1623 N N . ASP A 1 213 ? -14.901 7.969 37.968 1.00 90.75 213 ASP A N 1
ATOM 1624 C CA . ASP A 1 213 ? -14.593 9.226 37.283 1.00 90.75 213 ASP A CA 1
ATOM 1625 C C . ASP A 1 213 ? -13.351 9.072 36.389 1.00 90.75 213 ASP A C 1
ATOM 1627 O O . ASP A 1 213 ? -13.351 9.509 35.235 1.00 90.75 213 ASP A O 1
ATOM 1631 N N . TYR A 1 214 ? -12.334 8.346 36.865 1.00 91.25 214 TYR A N 1
ATOM 1632 C CA . TYR A 1 214 ? -11.163 7.996 36.060 1.00 91.25 214 TYR A CA 1
ATOM 1633 C C . TYR A 1 214 ? -11.528 7.126 34.846 1.00 91.25 214 TYR A C 1
ATOM 1635 O O . TYR A 1 214 ? -11.088 7.397 33.729 1.00 91.25 214 TYR A O 1
ATOM 1643 N N . CYS A 1 215 ? -12.383 6.112 35.022 1.00 90.88 215 CYS A N 1
ATOM 1644 C CA . CYS A 1 215 ? -12.863 5.280 33.912 1.00 90.88 215 CYS A CA 1
ATOM 1645 C C . CYS A 1 215 ? -13.601 6.111 32.855 1.00 90.88 215 CYS A C 1
ATOM 1647 O O . CYS A 1 215 ? -13.426 5.876 31.657 1.00 90.88 215 CYS A O 1
ATOM 1649 N N . GLN A 1 216 ? -14.396 7.095 33.284 1.00 91.56 216 GLN A N 1
ATOM 1650 C CA . GLN A 1 216 ? -15.088 8.000 32.372 1.00 91.56 216 GLN A CA 1
ATOM 1651 C C . GLN A 1 216 ? -14.094 8.874 31.594 1.00 91.56 216 GLN A C 1
ATOM 1653 O O . GLN A 1 216 ? -14.187 8.947 30.371 1.00 91.56 216 GLN A O 1
ATOM 1658 N N . GLN A 1 217 ? -13.086 9.438 32.266 1.00 94.00 217 GLN A N 1
ATOM 1659 C CA . GLN A 1 217 ? -12.039 10.230 31.616 1.00 94.00 217 GLN A CA 1
ATOM 1660 C C . GLN A 1 217 ? -11.271 9.423 30.556 1.00 94.00 217 GLN A C 1
ATOM 1662 O O . GLN A 1 217 ? -11.049 9.903 29.442 1.00 94.00 217 GLN A O 1
ATOM 1667 N N . VAL A 1 218 ? -10.891 8.180 30.873 1.00 91.88 218 VAL A N 1
ATOM 1668 C CA . VAL A 1 218 ? -10.209 7.294 29.916 1.00 91.88 218 VAL A CA 1
ATOM 1669 C C . VAL A 1 218 ? -11.139 6.928 28.755 1.00 91.88 218 VAL A C 1
ATOM 1671 O O . VAL A 1 218 ? -10.709 6.937 27.603 1.00 91.88 218 VAL A O 1
ATOM 1674 N N . SER A 1 219 ? -12.421 6.664 29.025 1.00 92.94 219 SER A N 1
ATOM 1675 C CA . SER A 1 219 ? -13.421 6.421 27.979 1.00 92.94 219 SER A CA 1
ATOM 1676 C C . SER A 1 219 ? -13.523 7.598 27.004 1.00 92.94 219 SER A C 1
ATOM 1678 O O . SER A 1 219 ? -13.516 7.384 25.790 1.00 92.94 219 SER A O 1
ATOM 1680 N N . ASP A 1 220 ? -13.602 8.825 27.515 1.00 92.00 220 ASP A N 1
ATOM 1681 C CA . ASP A 1 220 ? -13.733 10.032 26.695 1.00 92.00 220 ASP A CA 1
ATOM 1682 C C . ASP A 1 220 ? -12.478 10.249 25.837 1.00 92.00 220 ASP A C 1
ATOM 1684 O O . ASP A 1 220 ? -12.571 10.526 24.637 1.00 92.00 220 ASP A O 1
ATOM 1688 N N . TYR A 1 221 ? -11.295 10.005 26.409 1.00 91.88 221 TYR A N 1
ATOM 1689 C CA . TYR A 1 221 ? -10.039 10.021 25.663 1.00 91.88 221 TYR A CA 1
ATOM 1690 C C . TYR A 1 221 ? -10.020 8.972 24.538 1.00 91.88 221 TYR A C 1
ATOM 1692 O O . TYR A 1 221 ? -9.687 9.290 23.394 1.00 91.88 221 TYR A O 1
ATOM 1700 N N . CYS A 1 222 ? -10.443 7.731 24.810 1.00 91.12 222 CYS A N 1
ATOM 1701 C CA . CYS A 1 222 ? -10.551 6.689 23.785 1.00 91.12 222 CYS A CA 1
ATOM 1702 C C . CYS A 1 222 ? -11.492 7.094 22.638 1.00 91.12 222 CYS A C 1
ATOM 1704 O O . CYS A 1 222 ? -11.186 6.827 21.473 1.00 91.12 222 CYS A O 1
ATOM 1706 N N . GLN A 1 223 ? -12.610 7.764 22.936 1.00 91.88 223 GLN A N 1
ATOM 1707 C CA . GLN A 1 223 ? -13.532 8.270 21.912 1.00 91.88 223 GLN A CA 1
ATOM 1708 C C . GLN A 1 223 ? -12.918 9.396 21.078 1.00 91.88 223 GLN A C 1
ATOM 1710 O O . GLN A 1 223 ? -13.081 9.410 19.854 1.00 91.88 223 GLN A O 1
ATOM 1715 N N . GLN A 1 224 ? -12.177 10.311 21.706 1.00 93.31 224 GLN A N 1
ATOM 1716 C CA . GLN A 1 224 ? -11.482 11.391 21.007 1.00 93.31 224 GLN A CA 1
ATOM 1717 C C . GLN A 1 224 ? -10.421 10.842 20.042 1.00 93.31 224 GLN A C 1
ATOM 1719 O O . GLN A 1 224 ? -10.368 11.238 18.872 1.00 93.31 224 GLN A O 1
ATOM 1724 N N . VAL A 1 225 ? -9.610 9.886 20.503 1.00 91.25 225 VAL A N 1
ATOM 1725 C CA . VAL A 1 225 ? -8.604 9.217 19.667 1.00 91.25 225 VAL A CA 1
ATOM 1726 C C . VAL A 1 225 ? -9.276 8.448 18.529 1.00 91.25 225 VAL A C 1
ATOM 1728 O O . VAL A 1 225 ? -8.871 8.592 17.377 1.00 91.25 225 VAL A O 1
ATOM 1731 N N . SER A 1 226 ? -10.346 7.697 18.811 1.00 92.19 226 SER A N 1
ATOM 1732 C CA . SER A 1 226 ? -11.107 6.979 17.781 1.00 92.19 226 SER A CA 1
ATOM 1733 C C . SER A 1 226 ? -11.656 7.923 16.705 1.00 92.19 226 SER A C 1
ATOM 1735 O O . SER A 1 226 ? -11.485 7.671 15.513 1.00 92.19 226 SER A O 1
ATOM 1737 N N . SER A 1 227 ? -12.225 9.063 17.105 1.00 89.81 227 SER A N 1
ATOM 1738 C CA . SER A 1 227 ? -12.741 10.081 16.178 1.00 89.81 227 SER A CA 1
ATOM 1739 C C . SER A 1 227 ? -11.632 10.671 15.300 1.00 89.81 227 SER A C 1
ATOM 1741 O O . SER A 1 227 ? -11.806 10.840 14.092 1.00 89.81 227 SER A O 1
ATOM 1743 N N . SER A 1 228 ? -10.458 10.914 15.888 1.00 90.19 228 SER A N 1
ATOM 1744 C CA . SER A 1 228 ? -9.283 11.441 15.180 1.00 90.19 228 SER A CA 1
ATOM 1745 C C . SER A 1 228 ? -8.733 10.437 14.158 1.00 90.19 228 SER A C 1
ATOM 1747 O O . SER A 1 228 ? -8.327 10.817 13.055 1.00 90.19 228 SER A O 1
ATOM 1749 N N . ILE A 1 229 ? -8.761 9.141 14.493 1.00 89.81 229 ILE A N 1
ATOM 1750 C CA . ILE A 1 229 ? -8.404 8.047 13.580 1.00 89.81 229 ILE A CA 1
ATOM 1751 C C . ILE A 1 229 ? -9.380 7.993 12.400 1.00 89.81 229 ILE A C 1
ATOM 1753 O O . ILE A 1 229 ? -8.935 7.951 11.254 1.00 89.81 229 ILE A O 1
ATOM 1757 N N . VAL A 1 230 ? -10.691 8.054 12.655 1.00 87.25 230 VAL A N 1
ATOM 1758 C CA . VAL A 1 230 ? -11.723 8.032 11.602 1.00 87.25 230 VAL A CA 1
ATOM 1759 C C . VAL A 1 230 ? -11.579 9.230 10.657 1.00 87.25 230 VAL A C 1
ATOM 1761 O O . VAL A 1 230 ? -11.629 9.065 9.438 1.00 87.25 230 VAL A O 1
ATOM 1764 N N . GLN A 1 231 ? -11.327 10.427 11.190 1.00 86.75 231 GLN A N 1
ATOM 1765 C CA . GLN A 1 231 ? -11.101 11.623 10.374 1.00 86.75 231 GLN A CA 1
ATOM 1766 C C . GLN A 1 231 ? -9.832 11.504 9.516 1.00 86.75 231 GLN A C 1
ATOM 1768 O O . GLN A 1 231 ? -9.843 11.814 8.322 1.00 86.75 231 GLN A O 1
ATOM 1773 N N . SER A 1 232 ? -8.741 11.012 10.107 1.00 81.81 232 SER A N 1
ATOM 1774 C CA . SER A 1 232 ? -7.483 10.772 9.390 1.00 81.81 232 SER A CA 1
ATOM 1775 C C . SER A 1 232 ? -7.662 9.739 8.277 1.00 81.81 232 SER A C 1
ATOM 1777 O O . SER A 1 232 ? -7.126 9.908 7.184 1.00 81.81 232 SER A O 1
ATOM 1779 N N . GLN A 1 233 ? -8.466 8.705 8.521 1.00 81.62 233 GLN A N 1
ATOM 1780 C CA . GLN A 1 233 ? -8.798 7.688 7.534 1.00 81.62 233 GLN A CA 1
ATOM 1781 C C . GLN A 1 233 ? -9.610 8.249 6.362 1.00 81.62 233 GLN A C 1
ATOM 1783 O O . GLN A 1 233 ? -9.255 7.988 5.215 1.00 81.62 233 GLN A O 1
ATOM 1788 N N . GLY A 1 234 ? -10.627 9.076 6.628 1.00 77.88 234 GLY A N 1
ATOM 1789 C CA . GLY A 1 234 ? -11.380 9.758 5.570 1.00 77.88 234 GLY A CA 1
ATOM 1790 C C . GLY A 1 234 ? -10.472 10.582 4.652 1.00 77.88 234 GLY A C 1
ATOM 1791 O O . GLY A 1 234 ? -10.587 10.513 3.430 1.00 77.88 234 GLY A O 1
ATOM 1792 N N . ASN A 1 235 ? -9.486 11.278 5.224 1.00 77.75 235 ASN A N 1
ATOM 1793 C CA . ASN A 1 235 ? -8.499 12.032 4.449 1.00 77.75 235 ASN A CA 1
ATOM 1794 C C . ASN A 1 235 ? -7.576 11.135 3.604 1.00 77.75 235 ASN A C 1
ATOM 1796 O O . ASN A 1 235 ? -7.225 11.508 2.482 1.00 77.75 235 ASN A O 1
ATOM 1800 N N . VAL A 1 236 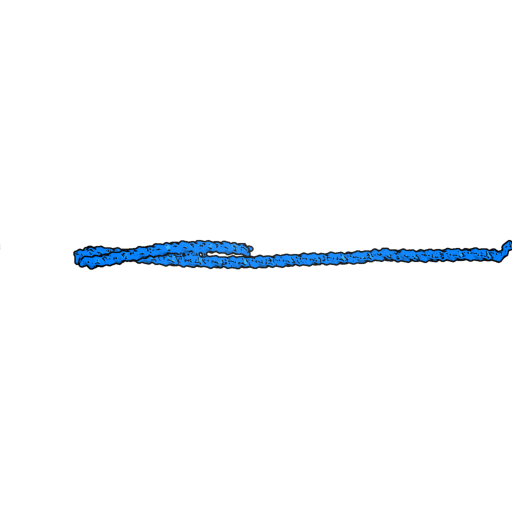? -7.169 9.971 4.123 1.00 73.50 236 VAL A N 1
ATOM 1801 C CA . VAL A 1 236 ? -6.350 8.998 3.378 1.00 73.50 236 VAL A CA 1
ATOM 1802 C C . VAL A 1 236 ? -7.140 8.402 2.213 1.00 73.50 236 VAL A C 1
ATOM 1804 O O . VAL A 1 236 ? -6.616 8.348 1.101 1.00 73.50 236 VAL A O 1
ATOM 1807 N N . ASP A 1 237 ? -8.395 8.011 2.436 1.00 71.25 237 ASP A N 1
ATOM 1808 C CA . ASP A 1 237 ? -9.245 7.412 1.404 1.00 71.25 237 ASP A CA 1
ATOM 1809 C C . ASP A 1 237 ? -9.552 8.424 0.276 1.00 71.25 237 ASP A C 1
ATOM 1811 O O . ASP A 1 237 ? -9.446 8.081 -0.904 1.00 71.25 237 ASP A O 1
ATOM 1815 N N . ILE A 1 238 ? -9.815 9.697 0.610 1.00 73.19 238 ILE A N 1
ATOM 1816 C CA . ILE A 1 238 ? -10.007 10.779 -0.378 1.00 73.19 238 ILE A CA 1
ATOM 1817 C C . ILE A 1 238 ? -8.740 10.999 -1.216 1.00 73.19 238 ILE A C 1
ATOM 1819 O O . ILE A 1 238 ? -8.809 11.031 -2.448 1.00 73.19 238 ILE A O 1
ATOM 1823 N N . LYS A 1 239 ? -7.568 11.116 -0.574 1.00 69.06 239 LYS A N 1
ATOM 1824 C CA . LYS A 1 239 ? -6.292 11.304 -1.286 1.00 69.06 239 LYS A CA 1
ATOM 1825 C C . LYS A 1 239 ? -5.932 10.102 -2.157 1.00 69.06 239 LYS A C 1
ATOM 1827 O O . LYS A 1 239 ? -5.375 10.285 -3.240 1.00 69.06 239 LYS A O 1
ATOM 1832 N N . MET A 1 240 ? -6.259 8.886 -1.715 1.00 67.31 240 MET A N 1
ATOM 1833 C CA . MET A 1 240 ? -6.061 7.674 -2.510 1.00 67.31 240 MET A CA 1
ATOM 1834 C C . MET A 1 240 ? -6.933 7.699 -3.766 1.00 67.31 240 MET A C 1
ATOM 1836 O O . MET A 1 240 ? -6.438 7.394 -4.848 1.00 67.31 240 MET A O 1
ATOM 1840 N N . HIS A 1 241 ? -8.201 8.100 -3.640 1.00 64.75 241 HIS A N 1
ATOM 1841 C CA . HIS A 1 241 ? -9.109 8.157 -4.780 1.00 64.75 241 HIS A CA 1
ATOM 1842 C C . HIS A 1 241 ? -8.696 9.225 -5.804 1.00 64.75 241 HIS A C 1
ATOM 1844 O O . HIS A 1 241 ? -8.756 8.960 -7.002 1.00 64.75 241 HIS A O 1
ATOM 1850 N N . GLN A 1 242 ? -8.224 10.389 -5.340 1.00 66.81 242 GLN A N 1
ATOM 1851 C CA . GLN A 1 242 ? -7.701 11.457 -6.202 1.00 66.81 242 GLN A CA 1
ATOM 1852 C C . GLN A 1 242 ? -6.381 11.094 -6.889 1.00 66.81 242 GLN A C 1
ATOM 1854 O O . GLN A 1 242 ? -6.150 11.532 -8.004 1.00 66.81 242 GLN A O 1
ATOM 1859 N N . SER A 1 243 ? -5.517 10.296 -6.253 1.00 59.19 243 SER A N 1
ATOM 1860 C CA . SER A 1 243 ? -4.220 9.904 -6.837 1.00 59.19 243 SER A CA 1
ATOM 1861 C C . SER A 1 243 ? -4.326 8.775 -7.874 1.00 59.19 243 SER A C 1
ATOM 1863 O O . SER A 1 243 ? -3.321 8.410 -8.481 1.00 59.19 243 SER A O 1
ATOM 1865 N N . LEU A 1 244 ? -5.509 8.170 -8.029 1.00 55.94 244 LEU A N 1
ATOM 1866 C CA . LEU A 1 244 ? -5.786 7.077 -8.970 1.00 55.94 244 LEU A CA 1
ATOM 1867 C C . LEU A 1 244 ? -6.598 7.520 -10.204 1.00 55.94 244 LEU A C 1
ATOM 1869 O O . LEU A 1 244 ? -6.788 6.697 -11.100 1.00 55.94 244 LEU A O 1
ATOM 1873 N N . LEU A 1 245 ? -7.075 8.772 -10.235 1.00 51.22 245 LEU A N 1
ATOM 1874 C CA . LEU A 1 245 ? -7.748 9.425 -11.367 1.00 51.22 245 LEU A CA 1
ATOM 1875 C C . LEU A 1 245 ? -6.754 10.306 -12.131 1.00 51.22 245 LEU A C 1
ATOM 1877 O O . LEU A 1 245 ? -6.858 10.335 -13.376 1.00 51.22 245 LEU A O 1
#

Secondary structure (DSSP, 8-state):
---HHHHHHHHHHHHHHHHHHHHHHHHHHHHHHHHHHHHHHHHHHHHHHHHHHHHHHHHHHHHHHHHHHHHHHHHHHHHHHHHHHHHHHHHHHHHHHHHHHHHHHHHHHHHHHHHHHHHHHHHHHHHHHHHHHHHHHHHHHHHHHHHHHHHHHHHHHHHHHHHHHHHHHHHTTSS-HHHHHHHHHHHHHHHHHHHHHHHHHHHHHHHHHHHHHHHHHHHHHHHHHHHHHHHHHHHHHHHHHHTT-

pLDDT: mean 87.96, std 9.37, range [51.22, 97.88]

Sequence (245 aa):
MLTVRDLGFMLNKILFNRSQTLVNSSQTLVNRSQTLVNMSQTIVNRSQTSVNRPQTIVNRSQTIVNRSKTIVNRSQTIVNRSQTRLLSTGLRLLSTGLRLLSTGLRLLSTGLKLLSTGLRLLSTGLTLLSTGLRLLSTGLRLLSTGLRLLSTGLRLLSTGLRLLSTGLRLLSTGLDSDSCQQVSDFCQQVSDYCQQVSDYCQQVSDSGQQVSDYCQQVSDYCQQVSSSIVQSQGNVDIKMHQSLL

Organism: NCBI:txid1093978

Foldseek 3Di:
DPDPVVVVVVVVVVVVVVVVVVVVVVVVVVVVVVVVVVVVVVVVVVVVVVVVVVVVVVVVVVVVVVVVVVVVVVVVVVVVVVVVVVVVVVVVVVVVVVVVVVVVVVVVVVVLVVVLVVLVVLLVVLLVLLVVLLVLLVVLLVLLVVLQVLLVVLQVLLVVLQVVLVVLVVVCVPDDNVVSVVSSVVSNVSSVVSNVSSVVSNVSSVVSNVSSVVSNVSSVVSNVVSVVSVVVSVVSVVVVVVVVD